Protein AF-A0A8J1VQG4-F1 (afdb_monomer_lite)

Structure (mmCIF, N/CA/C/O backbone):
data_AF-A0A8J1VQG4-F1
#
_entry.id   AF-A0A8J1VQG4-F1
#
loop_
_atom_site.group_PDB
_atom_site.id
_atom_site.type_symbol
_atom_site.label_atom_id
_atom_site.label_alt_id
_atom_site.label_comp_id
_atom_site.label_asym_id
_atom_site.label_entity_id
_atom_site.label_seq_id
_atom_site.pdbx_PDB_ins_code
_atom_site.Cartn_x
_atom_site.Cartn_y
_atom_site.Cartn_z
_atom_site.occupancy
_atom_site.B_iso_or_equiv
_atom_site.auth_seq_id
_atom_site.auth_comp_id
_atom_site.auth_asym_id
_atom_site.auth_atom_id
_atom_site.pdbx_PDB_model_num
ATOM 1 N N . MET A 1 1 ? -5.783 -52.890 11.573 1.00 54.09 1 MET A N 1
ATOM 2 C CA . MET A 1 1 ? -6.269 -51.488 11.473 1.00 54.09 1 MET A CA 1
ATOM 3 C C . MET A 1 1 ? -6.132 -50.932 10.048 1.00 54.09 1 MET A C 1
ATOM 5 O O . MET A 1 1 ? -5.059 -50.448 9.688 1.00 54.09 1 MET A O 1
ATOM 9 N N . PRO A 1 2 ? -7.203 -50.961 9.239 1.00 67.50 2 PRO A N 1
ATOM 10 C CA . PRO A 1 2 ? -7.201 -50.512 7.835 1.00 67.50 2 PRO A CA 1
ATOM 11 C C . PRO A 1 2 ? -6.864 -49.019 7.651 1.00 67.50 2 PRO A C 1
ATOM 13 O O . PRO A 1 2 ? -6.107 -48.639 6.760 1.00 67.50 2 PRO A O 1
ATOM 16 N N . HIS A 1 3 ? -7.320 -48.165 8.569 1.00 59.97 3 HIS A N 1
ATOM 17 C CA . HIS A 1 3 ? -7.187 -46.705 8.464 1.00 59.97 3 HIS A CA 1
ATOM 18 C C . HIS A 1 3 ? -5.746 -46.175 8.596 1.00 59.97 3 HIS A C 1
ATOM 20 O O . HIS A 1 3 ? -5.448 -45.074 8.130 1.00 59.97 3 HIS A O 1
ATOM 26 N N . LYS A 1 4 ? -4.820 -46.940 9.195 1.00 72.00 4 LYS A N 1
ATOM 27 C CA . LYS A 1 4 ? -3.397 -46.549 9.262 1.00 72.00 4 LYS A CA 1
ATOM 28 C C . LYS A 1 4 ? -2.658 -46.810 7.943 1.00 72.00 4 LYS A C 1
ATOM 30 O O . LYS A 1 4 ? -1.718 -46.084 7.626 1.00 72.00 4 LYS A O 1
ATOM 35 N N . ARG A 1 5 ? -3.106 -47.793 7.150 1.00 72.69 5 ARG A N 1
ATOM 36 C CA . ARG A 1 5 ? -2.506 -48.135 5.847 1.00 72.69 5 ARG A CA 1
ATOM 37 C C . ARG A 1 5 ? -2.867 -47.105 4.770 1.00 72.69 5 ARG A C 1
ATOM 39 O O . ARG A 1 5 ? -1.981 -46.687 4.035 1.00 72.69 5 ARG A O 1
ATOM 46 N N . ALA A 1 6 ? -4.104 -46.598 4.775 1.00 70.12 6 ALA A N 1
ATOM 47 C CA . ALA A 1 6 ? -4.561 -45.564 3.837 1.00 70.12 6 ALA A CA 1
ATOM 48 C C . ALA A 1 6 ? -3.772 -44.242 3.945 1.00 70.12 6 ALA A C 1
ATOM 50 O O . ALA A 1 6 ? -3.413 -43.636 2.943 1.00 70.12 6 ALA A O 1
ATOM 51 N N . LYS A 1 7 ? -3.421 -43.799 5.162 1.00 83.81 7 LYS A N 1
ATOM 52 C CA . LYS A 1 7 ? -2.589 -42.591 5.334 1.00 83.81 7 LYS A CA 1
ATOM 53 C C . LYS A 1 7 ? -1.154 -42.796 4.842 1.00 83.81 7 LYS A C 1
ATOM 55 O O . LYS A 1 7 ? -0.524 -41.850 4.379 1.00 83.81 7 LYS A O 1
ATOM 60 N N . ARG A 1 8 ? -0.627 -44.020 4.960 1.00 83.81 8 ARG A N 1
ATOM 61 C CA . ARG A 1 8 ? 0.724 -44.362 4.500 1.00 83.81 8 ARG A CA 1
ATOM 62 C C . ARG A 1 8 ? 0.793 -44.429 2.976 1.00 83.81 8 ARG A C 1
ATOM 64 O O . ARG A 1 8 ? 1.747 -43.896 2.427 1.00 83.81 8 ARG A O 1
ATOM 71 N N . SER A 1 9 ? -0.203 -45.016 2.306 1.00 87.25 9 SER A N 1
ATOM 72 C CA . SER A 1 9 ? -0.236 -45.051 0.837 1.00 87.25 9 SER A CA 1
ATOM 73 C C . SER A 1 9 ? -0.316 -43.646 0.246 1.00 87.25 9 SER A C 1
ATOM 75 O O . SER A 1 9 ? 0.478 -43.329 -0.628 1.00 87.25 9 SER A O 1
ATOM 77 N N . VAL A 1 10 ? -1.164 -42.765 0.791 1.00 87.06 10 VAL A N 1
ATOM 78 C CA . VAL A 1 10 ? -1.244 -41.363 0.343 1.00 87.06 10 VAL A CA 1
ATOM 79 C C . VAL A 1 10 ? 0.105 -40.657 0.495 1.00 87.06 10 VAL A C 1
ATOM 81 O O . VAL A 1 10 ? 0.605 -40.098 -0.476 1.00 87.06 10 VAL A O 1
ATOM 84 N N . ARG A 1 11 ? 0.760 -40.765 1.660 1.00 84.19 11 ARG A N 1
ATOM 85 C CA . ARG A 1 11 ? 2.096 -40.176 1.863 1.00 84.19 11 ARG A CA 1
ATOM 86 C C . ARG A 1 11 ? 3.129 -40.729 0.890 1.00 84.19 11 ARG A C 1
ATOM 88 O O . ARG A 1 11 ? 3.863 -39.947 0.313 1.00 84.19 11 ARG A O 1
ATOM 95 N N . LEU A 1 12 ? 3.162 -42.043 0.670 1.00 85.31 12 LEU A N 1
ATOM 96 C CA . LEU A 1 12 ? 4.094 -42.651 -0.282 1.00 85.31 12 LEU A CA 1
ATOM 97 C C . LEU A 1 12 ? 3.822 -42.188 -1.718 1.00 85.31 12 LEU A C 1
ATOM 99 O O . LEU A 1 12 ? 4.771 -41.894 -2.434 1.00 85.31 12 LEU A O 1
ATOM 103 N N . THR A 1 13 ? 2.555 -42.043 -2.126 1.00 87.88 13 THR A N 1
ATOM 104 C CA . THR A 1 13 ? 2.216 -41.490 -3.448 1.00 87.88 13 THR A CA 1
ATOM 105 C C . THR A 1 13 ? 2.583 -40.014 -3.574 1.00 87.88 13 THR A C 1
ATOM 107 O O . THR A 1 13 ? 3.046 -39.598 -4.628 1.00 87.88 13 THR A O 1
ATOM 110 N N . GLU A 1 14 ? 2.418 -39.213 -2.518 1.00 84.44 14 GLU A N 1
ATOM 111 C CA . GLU A 1 14 ? 2.820 -37.804 -2.510 1.00 84.44 14 GLU A CA 1
ATOM 112 C C . GLU A 1 14 ? 4.343 -37.653 -2.519 1.00 84.44 14 GLU A C 1
ATOM 114 O O . GLU A 1 14 ? 4.855 -36.828 -3.268 1.00 84.44 14 GLU A O 1
ATOM 119 N N . THR A 1 15 ? 5.072 -38.464 -1.748 1.00 85.62 15 THR A N 1
ATOM 120 C CA . THR A 1 15 ? 6.540 -38.498 -1.763 1.00 85.62 15 THR A CA 1
ATOM 121 C C . THR A 1 15 ? 7.065 -38.968 -3.120 1.00 85.62 15 THR A C 1
ATOM 123 O O . THR A 1 15 ? 7.973 -38.347 -3.655 1.00 85.62 15 THR A O 1
ATOM 126 N N . ALA A 1 16 ? 6.457 -39.992 -3.728 1.00 85.38 16 ALA A N 1
ATOM 127 C CA . ALA A 1 16 ? 6.825 -40.452 -5.068 1.00 85.38 16 ALA A CA 1
ATOM 128 C C . ALA A 1 16 ? 6.544 -39.389 -6.146 1.00 85.38 16 ALA A C 1
ATOM 130 O O . ALA A 1 16 ? 7.390 -39.155 -7.002 1.00 85.38 16 ALA A O 1
ATOM 131 N N . LYS A 1 17 ? 5.396 -38.695 -6.076 1.00 83.62 17 LYS A N 1
ATOM 132 C CA . LYS A 1 17 ? 5.052 -37.586 -6.988 1.00 83.62 17 LYS A CA 1
ATOM 133 C C . LYS A 1 17 ? 5.952 -36.364 -6.814 1.00 83.62 17 LYS A C 1
ATOM 135 O O . LYS A 1 17 ? 6.219 -35.674 -7.789 1.00 83.62 17 LYS A O 1
ATOM 140 N N . ARG A 1 18 ? 6.375 -36.062 -5.581 1.00 80.31 18 ARG A N 1
ATOM 141 C CA . ARG A 1 18 ? 7.276 -34.937 -5.278 1.00 80.31 18 ARG A CA 1
ATOM 142 C C . ARG A 1 18 ? 8.735 -35.228 -5.633 1.00 80.31 18 ARG A C 1
ATOM 144 O O . ARG A 1 18 ? 9.509 -34.282 -5.721 1.00 80.31 18 ARG A O 1
ATOM 151 N N . GLY A 1 19 ? 9.090 -36.489 -5.877 1.00 79.50 19 GLY A N 1
ATOM 152 C CA . GLY A 1 19 ? 10.465 -36.889 -6.152 1.00 79.50 19 GLY A CA 1
ATOM 153 C C . GLY A 1 19 ? 11.328 -36.921 -4.889 1.00 79.50 19 GLY A C 1
ATOM 154 O O . GLY A 1 19 ? 10.873 -36.624 -3.783 1.00 79.50 19 GLY A O 1
ATOM 155 N N . SER A 1 20 ? 12.577 -37.358 -5.058 1.00 72.56 20 SER A N 1
ATOM 156 C CA . SER A 1 20 ? 13.548 -37.554 -3.980 1.00 72.56 20 SER A CA 1
ATOM 157 C C . SER A 1 20 ? 13.626 -36.343 -3.054 1.00 72.56 20 SER A C 1
ATOM 159 O O . SER A 1 20 ? 13.737 -35.210 -3.517 1.00 72.56 20 SER A O 1
ATOM 161 N N . ASN A 1 21 ? 13.638 -36.617 -1.749 1.00 68.88 21 ASN A N 1
ATOM 162 C CA . ASN A 1 21 ? 13.796 -35.673 -0.642 1.00 68.88 21 ASN A CA 1
ATOM 163 C C . ASN A 1 21 ? 15.237 -35.113 -0.597 1.00 68.88 21 ASN A C 1
ATOM 165 O O . ASN A 1 21 ? 15.907 -35.157 0.433 1.00 68.88 21 ASN A O 1
ATOM 169 N N . LEU A 1 22 ? 15.750 -34.680 -1.750 1.00 68.25 22 LEU A N 1
ATOM 170 C CA . LEU A 1 22 ? 17.016 -33.980 -1.851 1.00 68.25 22 LEU A CA 1
ATOM 171 C C . LEU A 1 22 ? 16.859 -32.656 -1.098 1.00 68.25 22 LEU A C 1
ATOM 173 O O . LEU A 1 22 ? 15.792 -32.032 -1.177 1.00 68.25 22 LEU A O 1
ATOM 177 N N . PRO A 1 23 ? 17.888 -32.218 -0.356 1.00 74.00 23 PRO A N 1
ATOM 178 C CA . PRO A 1 23 ? 17.894 -30.861 0.166 1.00 74.00 23 PRO A CA 1
ATOM 179 C C . PRO A 1 23 ? 17.637 -29.891 -0.999 1.00 74.00 23 PRO A C 1
ATOM 181 O O . PRO A 1 23 ? 18.047 -30.187 -2.127 1.00 74.00 23 PRO A O 1
ATOM 184 N N . PRO A 1 24 ? 16.931 -28.769 -0.768 1.00 71.44 24 PRO A N 1
ATOM 185 C CA . PRO A 1 24 ? 16.663 -27.797 -1.822 1.00 71.44 24 PRO A CA 1
ATOM 186 C C . PRO A 1 24 ? 17.979 -27.454 -2.521 1.00 71.44 24 PRO A C 1
ATOM 188 O O . PRO A 1 24 ? 18.909 -26.971 -1.875 1.00 71.44 24 PRO A O 1
ATOM 191 N N . SER A 1 25 ? 18.076 -27.776 -3.815 1.00 67.44 25 SER A N 1
ATOM 192 C CA . SER A 1 25 ? 19.322 -27.605 -4.554 1.00 67.44 25 SER A CA 1
ATOM 193 C C . SER A 1 25 ? 19.668 -26.123 -4.614 1.00 67.44 25 SER A C 1
ATOM 195 O O . SER A 1 25 ? 18.989 -25.337 -5.283 1.00 67.44 25 SER A O 1
ATOM 197 N N . THR A 1 26 ? 20.735 -25.738 -3.918 1.00 65.38 26 THR A N 1
ATOM 198 C CA . THR A 1 26 ? 21.281 -24.375 -3.921 1.00 65.38 26 THR A CA 1
ATOM 199 C C . THR A 1 26 ? 21.822 -23.971 -5.295 1.00 65.38 26 THR A C 1
ATOM 201 O O . THR A 1 26 ? 22.032 -22.788 -5.537 1.00 65.38 26 THR A O 1
ATOM 204 N N . SER A 1 27 ? 21.977 -24.925 -6.223 1.00 59.81 27 SER A N 1
ATOM 205 C CA . SER A 1 27 ? 22.452 -24.704 -7.595 1.00 59.81 27 SER A CA 1
ATOM 206 C C . SER A 1 27 ? 21.384 -24.169 -8.558 1.00 59.81 27 SER A C 1
ATOM 208 O O . SER A 1 27 ? 21.636 -24.079 -9.754 1.00 59.81 27 SER A O 1
ATOM 210 N N . SER A 1 28 ? 20.182 -23.864 -8.064 1.00 61.62 28 SER A N 1
ATOM 211 C CA . SER A 1 28 ? 19.066 -23.343 -8.874 1.00 61.62 28 SER A CA 1
ATOM 212 C C . SER A 1 28 ? 18.913 -21.825 -8.748 1.00 61.62 28 SER A C 1
ATOM 214 O O . SER A 1 28 ? 17.868 -21.279 -9.106 1.00 61.62 28 SER A O 1
ATOM 216 N N . HIS A 1 29 ? 19.907 -21.133 -8.183 1.00 65.12 29 HIS A N 1
ATOM 217 C CA . HIS A 1 29 ? 20.016 -19.695 -8.374 1.00 65.12 29 HIS A CA 1
ATOM 218 C C . HIS A 1 29 ? 20.474 -19.462 -9.804 1.00 65.12 29 HIS A C 1
ATOM 220 O O . HIS A 1 29 ? 21.656 -19.394 -10.106 1.00 65.12 29 HIS A O 1
ATOM 226 N N . ASP A 1 30 ? 19.481 -19.419 -10.682 1.00 72.25 30 ASP A N 1
ATOM 227 C CA . ASP A 1 30 ? 19.609 -18.811 -11.986 1.00 72.25 30 ASP A CA 1
ATOM 228 C C . ASP A 1 30 ? 20.195 -17.407 -11.759 1.00 72.25 30 ASP A C 1
ATOM 230 O O . ASP A 1 30 ? 19.587 -16.592 -11.060 1.00 72.25 30 ASP A O 1
ATOM 234 N N . ASP A 1 31 ? 21.398 -17.151 -12.284 1.00 83.75 31 ASP A N 1
ATOM 235 C CA . ASP A 1 31 ? 22.120 -15.870 -12.160 1.00 83.75 31 ASP A CA 1
ATOM 236 C C . ASP A 1 31 ? 21.361 -14.711 -12.832 1.00 83.75 31 ASP A C 1
ATOM 238 O O . ASP A 1 31 ? 21.799 -13.556 -12.844 1.00 83.75 31 ASP A O 1
ATOM 242 N N . THR A 1 32 ? 20.183 -14.995 -13.390 1.00 84.62 32 THR A N 1
ATOM 243 C CA . THR A 1 32 ? 19.267 -13.980 -13.863 1.00 84.62 32 THR A CA 1
ATOM 244 C C . THR A 1 32 ? 18.873 -13.052 -12.708 1.00 84.62 32 THR A C 1
ATOM 246 O O . THR A 1 32 ? 18.358 -13.482 -11.667 1.00 84.62 32 THR A O 1
ATOM 249 N N . PRO A 1 33 ? 19.070 -11.729 -12.864 1.00 88.31 33 PRO A N 1
ATOM 250 C CA . PRO A 1 33 ? 18.654 -10.788 -11.843 1.00 88.31 33 PRO A CA 1
ATOM 251 C C . PRO A 1 33 ? 17.151 -10.943 -11.609 1.00 88.31 33 PRO A C 1
ATOM 253 O O . PRO A 1 33 ? 16.372 -11.189 -12.531 1.00 88.31 33 PRO A O 1
ATOM 256 N N . ARG A 1 34 ? 16.720 -10.761 -10.359 1.00 83.12 34 ARG A N 1
ATOM 257 C CA . ARG A 1 34 ? 15.323 -10.965 -9.936 1.00 83.12 34 ARG A CA 1
ATOM 258 C C . ARG A 1 34 ? 14.299 -10.209 -10.794 1.00 83.12 34 ARG A C 1
ATOM 260 O O . ARG A 1 34 ? 13.147 -10.625 -10.887 1.00 83.12 34 ARG A O 1
ATOM 267 N N . SER A 1 35 ? 14.695 -9.082 -11.387 1.00 84.62 35 SER A N 1
ATOM 268 C CA . SER A 1 35 ? 13.884 -8.345 -12.359 1.00 84.62 35 SER A CA 1
ATOM 269 C C . SER A 1 35 ? 13.688 -9.134 -13.656 1.00 84.62 35 SER A C 1
ATOM 271 O O . SER A 1 35 ? 12.548 -9.316 -14.077 1.00 84.62 35 SER A O 1
ATOM 273 N N . ALA A 1 36 ? 14.766 -9.652 -14.247 1.00 88.38 36 ALA A N 1
ATOM 274 C CA . ALA A 1 36 ? 14.734 -10.447 -15.471 1.00 88.38 36 ALA A CA 1
ATOM 275 C C . ALA A 1 36 ? 13.981 -11.766 -15.275 1.00 88.38 36 ALA A C 1
ATOM 277 O O . ALA A 1 36 ? 13.122 -12.092 -16.089 1.00 88.38 36 ALA A O 1
ATOM 278 N N . SER A 1 37 ? 14.190 -12.472 -14.159 1.00 87.44 37 SER A N 1
ATOM 279 C CA . SER A 1 37 ? 13.452 -13.714 -13.885 1.00 87.44 37 SER A CA 1
ATOM 280 C C . SER A 1 37 ? 11.944 -13.482 -13.750 1.00 87.44 37 SER A C 1
ATOM 282 O O . SER A 1 37 ? 11.142 -14.336 -14.129 1.00 87.44 37 SER A O 1
ATOM 284 N N . ARG A 1 38 ? 11.521 -12.301 -13.280 1.00 87.81 38 ARG A N 1
ATOM 285 C CA . ARG A 1 38 ? 10.106 -11.901 -13.252 1.00 87.81 38 ARG A CA 1
ATOM 286 C C . ARG A 1 38 ? 9.530 -11.704 -14.651 1.00 87.81 38 ARG A C 1
ATOM 288 O O . ARG A 1 38 ? 8.383 -12.075 -14.881 1.00 87.81 38 ARG A O 1
ATOM 295 N N . VAL A 1 39 ? 10.313 -11.116 -15.555 1.00 90.75 39 VAL A N 1
ATOM 296 C CA . VAL A 1 39 ? 9.913 -10.870 -16.946 1.00 90.75 39 VAL A CA 1
ATOM 297 C C . VAL A 1 39 ? 9.864 -12.184 -17.720 1.00 90.75 39 VAL A C 1
ATOM 299 O O . VAL A 1 39 ? 8.838 -12.484 -18.323 1.00 90.75 39 VAL A O 1
ATOM 302 N N . LEU A 1 40 ? 10.902 -13.015 -17.621 1.00 90.12 40 LEU A N 1
ATOM 303 C CA . LEU A 1 40 ? 10.973 -14.313 -18.298 1.00 90.12 40 LEU A CA 1
ATOM 304 C C . LEU A 1 40 ? 9.850 -15.259 -17.845 1.00 90.12 40 LEU A C 1
ATOM 306 O O . LEU A 1 40 ? 9.185 -15.879 -18.670 1.00 90.12 40 LEU A O 1
ATOM 310 N N . ASN A 1 41 ? 9.549 -15.300 -16.543 1.00 90.62 41 ASN A N 1
ATOM 311 C CA . ASN A 1 41 ? 8.468 -16.140 -16.021 1.00 90.62 41 ASN A CA 1
ATOM 312 C C . ASN A 1 41 ? 7.062 -15.553 -16.228 1.00 90.62 41 ASN A C 1
ATOM 314 O O . ASN A 1 41 ? 6.076 -16.261 -16.000 1.00 90.62 41 ASN A O 1
ATOM 318 N N . SER A 1 42 ? 6.933 -14.289 -16.650 1.00 91.38 42 SER A N 1
ATOM 319 C CA . SER A 1 42 ? 5.638 -13.601 -16.741 1.00 91.38 42 SER A CA 1
ATOM 320 C C . SER A 1 42 ? 4.666 -14.290 -17.701 1.00 91.38 42 SER A C 1
ATOM 322 O O . SER A 1 42 ? 3.484 -14.402 -17.377 1.00 91.38 42 SER A O 1
ATOM 324 N N . HIS A 1 43 ? 5.163 -14.829 -18.819 1.00 89.50 43 HIS A N 1
ATOM 325 C CA . HIS A 1 43 ? 4.350 -15.551 -19.796 1.00 89.50 43 HIS A CA 1
ATOM 326 C C . HIS A 1 43 ? 3.701 -16.789 -19.172 1.00 89.50 43 HIS A C 1
ATOM 328 O O . HIS A 1 43 ? 2.483 -16.926 -19.193 1.00 89.50 43 HIS A O 1
ATOM 334 N N . SER A 1 44 ? 4.494 -17.620 -18.489 1.00 91.19 44 SER A N 1
ATOM 335 C CA . SER A 1 44 ? 3.989 -18.822 -17.813 1.00 91.19 44 SER A CA 1
ATOM 336 C C . SER A 1 44 ? 2.960 -18.503 -16.718 1.00 91.19 44 SER A C 1
ATOM 338 O O . SER A 1 44 ? 2.017 -19.262 -16.489 1.00 91.19 44 SER A O 1
ATOM 340 N N . VAL A 1 45 ? 3.116 -17.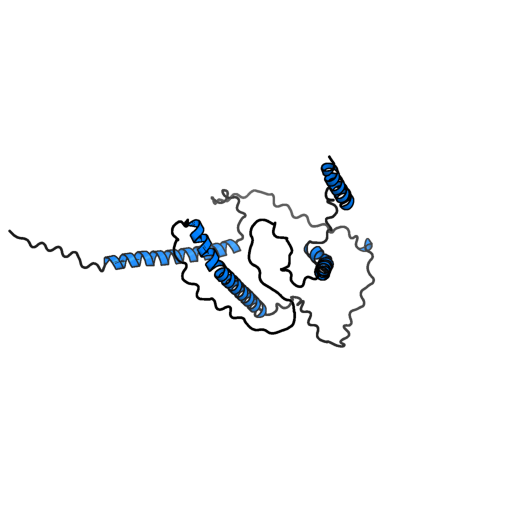364 -16.031 1.00 88.44 45 VAL A N 1
ATOM 341 C CA . VAL A 1 45 ? 2.167 -16.892 -15.015 1.00 88.44 45 VAL A CA 1
ATOM 342 C C . VAL A 1 45 ? 0.864 -16.436 -15.674 1.00 88.44 45 VAL A C 1
ATOM 344 O O . VAL A 1 45 ? -0.211 -16.777 -15.182 1.00 88.44 45 VAL A O 1
ATOM 347 N N . GLN A 1 46 ? 0.941 -15.717 -16.797 1.00 87.06 46 GLN A N 1
ATOM 348 C CA . GLN A 1 46 ? -0.231 -15.288 -17.562 1.00 87.06 46 GLN A CA 1
ATOM 349 C C . GLN A 1 46 ? -0.968 -16.469 -18.202 1.00 87.06 46 GLN A C 1
ATOM 351 O O . GLN A 1 46 ? -2.194 -16.507 -18.147 1.00 87.06 46 GLN A O 1
ATOM 356 N N . GLU A 1 47 ? -0.257 -17.454 -18.751 1.00 90.31 47 GLU A N 1
ATOM 357 C CA . GLU A 1 47 ? -0.847 -18.685 -19.288 1.00 90.31 47 GLU A CA 1
ATOM 358 C C . GLU A 1 47 ? -1.590 -19.461 -18.207 1.00 90.31 47 GLU A C 1
ATOM 360 O O . GLU A 1 47 ? -2.751 -19.807 -18.395 1.00 90.31 47 GLU A O 1
ATOM 365 N N . LYS A 1 48 ? -0.973 -19.666 -17.035 1.00 88.75 48 LYS A N 1
ATOM 366 C CA . LYS A 1 48 ? -1.640 -20.303 -15.888 1.00 88.75 48 LYS A CA 1
ATOM 367 C C . LYS A 1 48 ? -2.866 -19.515 -15.433 1.00 88.75 48 LYS A C 1
ATOM 369 O O . LYS A 1 48 ? -3.877 -20.113 -15.074 1.00 88.75 48 LYS A O 1
ATOM 374 N N . PHE A 1 49 ? -2.793 -18.184 -15.455 1.00 85.56 49 PHE A N 1
ATOM 375 C CA . PHE A 1 49 ? -3.919 -17.323 -15.106 1.00 85.56 49 PHE A CA 1
ATOM 376 C C . PHE A 1 49 ? -5.070 -17.458 -16.117 1.00 85.56 49 PHE A C 1
ATOM 378 O O . PHE A 1 49 ? -6.205 -17.711 -15.712 1.00 85.56 49 PHE A O 1
ATOM 385 N N . ARG A 1 50 ? -4.780 -17.405 -17.423 1.00 86.75 50 ARG A N 1
ATOM 386 C CA . ARG A 1 50 ? -5.765 -17.611 -18.499 1.00 86.75 50 ARG A CA 1
ATOM 387 C C . ARG A 1 50 ? -6.356 -19.021 -18.470 1.00 86.75 50 ARG A C 1
ATOM 389 O O . ARG A 1 50 ? -7.571 -19.168 -18.526 1.00 86.75 50 ARG A O 1
ATOM 396 N N . ALA A 1 51 ? -5.519 -20.042 -18.291 1.00 87.12 51 ALA A N 1
ATOM 397 C CA . ALA A 1 51 ? -5.939 -21.437 -18.164 1.00 87.12 51 ALA A CA 1
ATOM 398 C C . ALA A 1 51 ? -6.812 -21.676 -16.922 1.00 87.12 51 ALA A C 1
ATOM 400 O O . ALA A 1 51 ? -7.681 -22.541 -16.937 1.00 87.12 51 ALA A O 1
ATOM 401 N N . SER A 1 52 ? -6.628 -20.888 -15.856 1.00 84.25 52 SER A N 1
ATOM 402 C CA . SER A 1 52 ? -7.501 -20.937 -14.678 1.00 84.25 52 SER A CA 1
ATOM 403 C C . SER A 1 52 ? -8.883 -20.306 -14.897 1.00 84.25 52 SER A C 1
ATOM 405 O O . SER A 1 52 ? -9.713 -20.366 -13.993 1.00 84.25 52 SER A O 1
ATOM 407 N N . GLY A 1 53 ? -9.144 -19.710 -16.070 1.00 81.12 53 GLY A N 1
ATOM 408 C CA . GLY A 1 53 ? -10.425 -19.080 -16.408 1.00 81.12 53 GLY A CA 1
ATOM 409 C C . GLY A 1 53 ? -10.719 -17.805 -15.611 1.00 81.12 53 GLY A C 1
ATOM 410 O O . GLY A 1 53 ? -11.864 -17.361 -15.559 1.00 81.12 53 GLY A O 1
ATOM 411 N N . ARG A 1 54 ? -9.702 -17.225 -14.963 1.00 77.75 54 ARG A N 1
ATOM 412 C CA . ARG A 1 54 ? -9.840 -16.051 -14.098 1.00 77.75 54 ARG A CA 1
ATOM 413 C C . ARG A 1 54 ? -9.750 -14.769 -14.911 1.00 77.75 54 ARG A C 1
ATOM 415 O O . ARG A 1 54 ? -8.903 -14.637 -15.790 1.00 77.75 54 ARG A O 1
ATOM 422 N N . THR A 1 55 ? -10.600 -13.805 -14.581 1.00 70.94 55 THR A N 1
ATOM 423 C CA . THR A 1 55 ? -10.651 -12.496 -15.250 1.00 70.94 55 THR A CA 1
ATOM 424 C C . THR A 1 55 ? -10.112 -11.362 -14.377 1.00 70.94 55 THR A C 1
ATOM 426 O O . THR A 1 55 ? -9.765 -10.308 -14.903 1.00 70.94 55 THR A O 1
ATOM 429 N N . THR A 1 56 ? -9.969 -11.567 -13.060 1.00 67.00 56 THR A N 1
ATOM 430 C CA . THR A 1 56 ? -9.462 -10.553 -12.122 1.00 67.00 56 THR A CA 1
ATOM 431 C C . THR A 1 56 ? -8.436 -11.135 -11.145 1.00 67.00 56 THR A C 1
ATOM 433 O O . THR A 1 56 ? -8.538 -12.275 -10.695 1.00 67.00 56 THR A O 1
ATOM 436 N N . SER A 1 57 ? -7.419 -10.340 -10.800 1.00 60.91 57 SER A N 1
ATOM 437 C CA . SER A 1 57 ? -6.377 -10.712 -9.829 1.00 60.91 57 SER A CA 1
ATOM 438 C C . SER A 1 57 ? -6.881 -10.776 -8.380 1.00 60.91 57 SER A C 1
ATOM 440 O O . SER A 1 57 ? -6.145 -11.206 -7.497 1.00 60.91 57 SER A O 1
ATOM 442 N N . GLU A 1 58 ? -8.117 -10.340 -8.119 1.00 59.44 58 GLU A N 1
ATOM 443 C CA . GLU A 1 58 ? -8.755 -10.419 -6.798 1.00 59.44 58 GLU A CA 1
ATOM 444 C C . GLU A 1 58 ? -9.335 -11.811 -6.500 1.00 59.44 58 GLU A C 1
ATOM 446 O O . GLU A 1 58 ? -9.554 -12.139 -5.338 1.00 59.44 58 GLU A O 1
ATOM 451 N N . ASP A 1 59 ? -9.468 -12.683 -7.507 1.00 50.62 59 ASP A N 1
ATOM 452 C CA . ASP A 1 59 ? -9.799 -14.105 -7.334 1.00 50.62 59 ASP A CA 1
ATOM 453 C C . ASP A 1 59 ? -8.545 -14.930 -6.974 1.00 50.62 59 ASP A C 1
ATOM 455 O O . ASP A 1 59 ? -8.208 -15.964 -7.562 1.00 50.62 59 ASP A O 1
ATOM 459 N N . THR A 1 60 ? -7.778 -14.426 -6.003 1.00 53.06 60 THR A N 1
ATOM 460 C CA . THR A 1 60 ? -6.701 -15.193 -5.382 1.00 53.06 60 THR A CA 1
ATOM 461 C C . THR A 1 60 ? -7.372 -16.162 -4.422 1.00 53.06 60 THR A C 1
ATOM 463 O O . THR A 1 60 ? -7.586 -15.847 -3.257 1.00 53.06 60 THR A O 1
ATOM 466 N N . GLY A 1 61 ? -7.768 -17.326 -4.938 1.00 47.16 61 GLY A N 1
ATOM 467 C CA . GLY A 1 61 ? -8.398 -18.422 -4.201 1.00 47.16 61 GLY A CA 1
ATOM 468 C C . GLY A 1 61 ? -7.526 -19.050 -3.105 1.00 47.16 61 GLY A C 1
ATOM 469 O O . GLY A 1 61 ? -7.430 -20.276 -3.019 1.00 47.16 61 GLY A O 1
ATOM 470 N N . GLU A 1 62 ? -6.934 -18.248 -2.220 1.00 44.69 62 GLU A N 1
ATOM 471 C CA . GLU A 1 62 ? -6.722 -18.680 -0.851 1.00 44.69 62 GLU A CA 1
ATOM 472 C C . GLU A 1 62 ? -8.101 -18.917 -0.246 1.00 44.69 62 GLU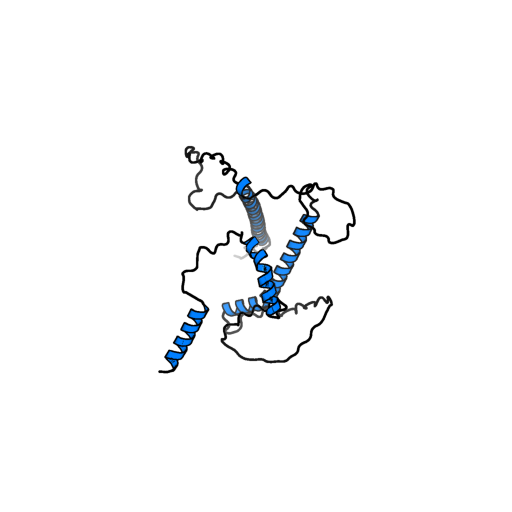 A C 1
ATOM 474 O O . GLU A 1 62 ? -8.807 -18.017 0.204 1.00 44.69 62 GLU A O 1
ATOM 479 N N . ARG A 1 63 ? -8.503 -20.188 -0.286 1.00 40.16 63 ARG A N 1
ATOM 480 C CA . ARG A 1 63 ? -9.577 -20.719 0.536 1.00 40.16 63 ARG A CA 1
ATOM 481 C C . ARG A 1 63 ? -9.384 -20.186 1.951 1.00 40.16 63 ARG A C 1
ATOM 483 O O . ARG A 1 63 ? -8.486 -20.636 2.664 1.00 40.16 63 ARG A O 1
ATOM 490 N N . LEU A 1 64 ? -10.272 -19.272 2.340 1.00 39.34 64 LEU A N 1
ATOM 491 C CA . LEU A 1 64 ? -10.627 -18.988 3.721 1.00 39.34 64 LEU A CA 1
ATOM 492 C C . LEU A 1 64 ? -10.541 -20.301 4.498 1.00 39.34 64 LEU A C 1
ATOM 494 O O . LEU A 1 64 ? -11.267 -21.260 4.208 1.00 39.34 64 LEU A O 1
ATOM 498 N N . ARG A 1 65 ? -9.603 -20.372 5.447 1.00 41.03 65 ARG A N 1
ATOM 499 C CA . ARG A 1 65 ? -9.550 -21.475 6.401 1.00 41.03 65 ARG A CA 1
ATOM 500 C C . ARG A 1 65 ? -10.929 -21.570 7.048 1.00 41.03 65 ARG A C 1
ATOM 502 O O . ARG A 1 65 ? -11.379 -20.675 7.753 1.00 41.03 65 ARG A O 1
ATOM 509 N N . LYS A 1 66 ? -11.606 -22.664 6.720 1.00 43.50 66 LYS A N 1
ATOM 510 C CA . LYS A 1 66 ? -12.943 -23.055 7.148 1.00 43.50 66 LYS A CA 1
ATOM 511 C C . LYS A 1 66 ? -13.022 -23.023 8.680 1.00 43.50 66 LYS A C 1
ATOM 513 O O . LYS A 1 66 ? -12.424 -23.868 9.338 1.00 43.50 66 LYS A O 1
ATOM 518 N N . GLY A 1 67 ? -13.780 -22.079 9.236 1.00 44.62 67 GLY A N 1
ATOM 519 C CA . GLY A 1 67 ? -14.102 -22.056 10.661 1.00 44.62 67 GLY A CA 1
ATOM 520 C C . GLY A 1 67 ? -15.064 -20.936 11.057 1.00 44.62 67 GLY A C 1
ATOM 521 O O . GLY A 1 67 ? -14.596 -19.852 11.368 1.00 44.62 67 GLY A O 1
ATOM 522 N N . LYS A 1 68 ? -16.373 -21.267 11.148 1.00 42.91 68 LYS A N 1
ATOM 523 C CA . LYS A 1 68 ? -17.473 -20.519 11.824 1.00 42.91 68 LYS A CA 1
ATOM 524 C C . LYS A 1 68 ? -17.816 -19.142 11.204 1.00 42.91 68 LYS A C 1
ATOM 526 O O . LYS A 1 68 ? -16.963 -18.281 11.154 1.00 42.91 68 LYS A O 1
ATOM 531 N N . ARG A 1 69 ? -19.031 -18.772 10.780 1.00 44.28 69 ARG A N 1
ATOM 532 C CA . ARG A 1 69 ? -20.446 -19.204 10.895 1.00 44.28 69 ARG A CA 1
ATOM 533 C C . ARG A 1 69 ? -21.152 -18.605 9.649 1.00 44.28 69 ARG A C 1
ATOM 535 O O . ARG A 1 69 ? -20.752 -17.536 9.216 1.00 44.28 69 ARG A O 1
ATOM 542 N N . LYS A 1 70 ? -21.953 -19.354 8.886 1.00 42.62 70 LYS A N 1
ATOM 543 C CA . LYS A 1 70 ? -23.418 -19.557 8.992 1.00 42.62 70 LYS A CA 1
ATOM 544 C C . LYS A 1 70 ? -24.250 -18.278 8.734 1.00 42.62 70 LYS A C 1
ATOM 546 O O . LYS A 1 70 ? -24.224 -17.392 9.576 1.00 42.62 70 LYS A O 1
ATOM 551 N N . ALA A 1 71 ? -25.037 -18.343 7.646 1.00 40.66 71 ALA A N 1
ATOM 552 C CA . ALA A 1 71 ? -26.157 -17.484 7.214 1.00 40.66 71 ALA A CA 1
ATOM 553 C C . ALA A 1 71 ? -25.768 -16.066 6.731 1.00 40.66 71 ALA A C 1
ATOM 555 O O . ALA A 1 71 ? -24.967 -15.409 7.373 1.00 40.66 71 ALA A O 1
ATOM 556 N N . GLU A 1 72 ? -26.223 -15.542 5.592 1.00 37.47 72 GLU A N 1
ATOM 557 C CA . GLU A 1 72 ? -27.430 -15.820 4.807 1.00 37.47 72 GLU A CA 1
ATOM 558 C C . GLU A 1 72 ? -27.156 -15.903 3.300 1.00 37.47 72 GLU A C 1
ATOM 560 O O . GLU A 1 72 ? -26.212 -15.326 2.761 1.00 37.47 72 GLU A O 1
ATOM 565 N N . ALA A 1 73 ? -28.022 -16.666 2.644 1.00 38.84 73 ALA A N 1
ATOM 566 C CA . ALA A 1 73 ? -28.193 -16.723 1.208 1.00 38.84 73 ALA A CA 1
ATOM 567 C C . ALA A 1 73 ? -28.757 -15.401 0.663 1.00 38.84 73 ALA A C 1
ATOM 569 O O . ALA A 1 73 ? -29.528 -14.748 1.357 1.00 38.84 73 ALA A O 1
ATOM 570 N N . LEU A 1 74 ? -28.466 -15.086 -0.602 1.00 37.50 74 LEU A N 1
ATOM 571 C CA . LEU A 1 74 ? -29.494 -15.020 -1.652 1.00 37.50 74 LEU A CA 1
ATOM 572 C C . LEU A 1 74 ? -28.867 -14.728 -3.030 1.00 37.50 74 LEU A C 1
ATOM 574 O O . LEU A 1 74 ? -28.151 -13.747 -3.192 1.00 37.50 74 LEU A O 1
ATOM 578 N N . SER A 1 75 ? -29.158 -15.652 -3.962 1.00 36.28 75 SER A N 1
ATOM 579 C CA . SER A 1 75 ? -29.362 -15.513 -5.425 1.00 36.28 75 SER A CA 1
ATOM 580 C C . SER A 1 75 ? -28.394 -14.626 -6.223 1.00 36.28 75 SER A C 1
ATOM 582 O O . SER A 1 75 ? -28.327 -13.428 -5.987 1.00 36.28 75 SER A O 1
ATOM 584 N N . GLY A 1 76 ? -27.613 -15.166 -7.171 1.00 34.12 76 GLY A N 1
ATOM 585 C CA . GLY A 1 76 ? -28.047 -15.412 -8.569 1.00 34.12 76 GLY A CA 1
ATOM 586 C C . GLY A 1 76 ? -27.810 -14.128 -9.391 1.00 34.12 76 GLY A C 1
ATOM 587 O O . GLY A 1 76 ? -28.030 -13.046 -8.880 1.00 34.12 76 GLY A O 1
ATOM 588 N N . GLU A 1 77 ? -27.306 -14.056 -10.615 1.00 35.56 77 GLU A N 1
ATOM 589 C CA . GLU A 1 77 ? -27.038 -14.971 -11.715 1.00 35.56 77 GLU A CA 1
ATOM 590 C C . GLU A 1 77 ? -26.039 -14.250 -12.662 1.00 35.56 77 GLU A C 1
ATOM 592 O O . GLU A 1 77 ? -25.706 -13.081 -12.462 1.00 35.56 77 GLU A O 1
ATOM 597 N N . LYS A 1 78 ? -25.506 -14.962 -13.657 1.00 38.47 78 LYS A N 1
ATOM 598 C CA . LYS A 1 78 ? -24.424 -14.547 -14.571 1.00 38.47 78 LYS A CA 1
ATOM 599 C C . LYS A 1 78 ? -24.853 -13.561 -15.682 1.00 38.47 78 LYS A C 1
ATOM 601 O O . LYS A 1 78 ? -25.992 -13.605 -16.123 1.00 38.47 78 LYS A O 1
ATOM 606 N N . GLY A 1 79 ? -23.865 -12.829 -16.227 1.00 34.94 79 GLY A N 1
ATOM 607 C CA . GLY A 1 79 ? -23.852 -12.207 -17.577 1.00 34.94 79 GLY A CA 1
ATOM 608 C C . GLY A 1 79 ? -23.320 -10.760 -17.583 1.00 34.94 79 GLY A C 1
ATOM 609 O O . GLY A 1 79 ? -24.043 -9.853 -17.196 1.00 34.94 79 GLY A O 1
ATOM 610 N N . SER A 1 80 ? -22.010 -10.496 -17.734 1.00 36.03 80 SER A N 1
ATOM 611 C CA . SER A 1 80 ? -21.331 -10.004 -18.971 1.00 36.03 80 SER A CA 1
ATOM 612 C C . SER A 1 80 ? -22.250 -9.193 -19.908 1.00 36.03 80 SER A C 1
ATOM 614 O O . SER A 1 80 ? -23.208 -9.751 -20.417 1.00 36.03 80 SER A O 1
ATOM 616 N N . GLU A 1 81 ? -22.067 -7.889 -20.143 1.00 34.62 81 GLU A N 1
ATOM 617 C CA . GLU A 1 81 ? -21.044 -7.296 -21.021 1.00 34.62 81 GLU A CA 1
ATOM 618 C C . GLU A 1 81 ? -21.036 -5.746 -20.949 1.00 34.62 81 GLU A C 1
ATOM 620 O O . GLU A 1 81 ? -22.041 -5.110 -20.650 1.00 34.62 81 GLU A O 1
ATOM 625 N N . SER A 1 82 ? -19.862 -5.182 -21.263 1.00 33.72 82 SER A N 1
ATOM 626 C CA . SER A 1 82 ? -19.559 -3.854 -21.835 1.00 33.72 82 SER A CA 1
ATOM 627 C C . SER A 1 82 ? -20.123 -2.542 -21.247 1.00 33.72 82 SER A C 1
ATOM 629 O O . SER A 1 82 ? -21.307 -2.235 -21.285 1.00 33.72 82 SER A O 1
ATOM 631 N N . SER A 1 83 ? -19.159 -1.674 -20.911 1.00 35.47 83 SER A N 1
ATOM 632 C CA . SER A 1 83 ? -19.136 -0.232 -21.204 1.00 35.47 83 SER A CA 1
ATOM 633 C C . SER A 1 83 ? -20.287 0.646 -20.700 1.00 35.47 83 SER A C 1
ATOM 635 O O . SER A 1 83 ? -21.287 0.862 -21.371 1.00 35.47 83 SER A O 1
ATOM 637 N N . SER A 1 84 ? -20.042 1.359 -19.607 1.00 32.25 84 SER A N 1
ATOM 638 C CA . SER A 1 84 ? -19.879 2.815 -19.691 1.00 32.25 84 SER A CA 1
ATOM 639 C C . SER A 1 84 ? -19.591 3.389 -18.311 1.00 32.25 84 SER A C 1
ATOM 641 O O . SER A 1 84 ? -20.136 2.999 -17.277 1.00 32.25 84 SER A O 1
ATOM 643 N N . SER A 1 85 ? -18.664 4.330 -18.324 1.00 37.72 85 SER A N 1
ATOM 644 C CA . SER A 1 85 ? -18.359 5.283 -17.276 1.00 37.72 85 SER A CA 1
ATOM 645 C C . SER A 1 85 ? -19.624 5.916 -16.696 1.00 37.72 85 SER A C 1
ATOM 647 O O . SER A 1 85 ? -20.087 6.947 -17.171 1.00 37.72 85 SER A O 1
ATOM 649 N N . THR A 1 86 ? -20.143 5.350 -15.613 1.00 32.00 86 THR A N 1
ATOM 650 C CA . THR A 1 86 ? -21.028 6.091 -14.720 1.00 32.00 86 THR A CA 1
ATOM 651 C C . THR A 1 86 ? -20.393 6.089 -13.349 1.00 32.00 86 THR A C 1
ATOM 653 O O . THR A 1 86 ? -20.342 5.077 -12.649 1.00 32.00 86 THR A O 1
ATOM 656 N N . VAL A 1 87 ? -19.854 7.253 -12.997 1.00 42.81 87 VAL A N 1
ATOM 657 C CA . VAL A 1 87 ? -19.422 7.627 -11.657 1.00 42.81 87 VAL A CA 1
ATOM 658 C C . VAL A 1 87 ? -20.593 7.357 -10.713 1.00 42.81 87 VAL A C 1
ATOM 660 O O . VAL A 1 87 ? -21.454 8.209 -10.507 1.00 42.81 87 VAL A O 1
ATOM 663 N N . LYS A 1 88 ? -20.647 6.155 -10.127 1.00 42.62 88 LYS A N 1
ATOM 664 C CA . LYS A 1 88 ? -21.494 5.898 -8.967 1.00 42.62 88 LYS A CA 1
ATOM 665 C C . LYS A 1 88 ? -20.909 6.746 -7.847 1.00 42.62 88 LYS A C 1
ATOM 667 O O . LYS A 1 88 ? -19.964 6.353 -7.158 1.00 42.62 88 LYS A O 1
ATOM 672 N N . LYS A 1 89 ? -21.446 7.963 -7.705 1.00 44.31 89 LYS A N 1
ATOM 673 C CA . LYS A 1 89 ? -21.428 8.730 -6.462 1.00 44.31 89 LYS A CA 1
ATOM 674 C C . LYS A 1 89 ? -22.001 7.792 -5.405 1.00 44.31 89 LYS A C 1
ATOM 676 O O . LYS A 1 89 ? -23.203 7.757 -5.174 1.00 44.31 89 LYS A O 1
ATOM 681 N N . ASN A 1 90 ? -21.128 7.007 -4.776 1.00 51.72 90 ASN A N 1
ATOM 682 C CA . ASN A 1 90 ? -21.409 6.403 -3.489 1.00 51.72 90 ASN A CA 1
ATOM 683 C C . ASN A 1 90 ? -21.575 7.588 -2.552 1.00 51.72 90 ASN A C 1
ATOM 685 O O . ASN A 1 90 ? -20.581 8.106 -2.033 1.00 51.72 90 ASN A O 1
ATOM 689 N N . LYS A 1 91 ? -22.828 8.056 -2.474 1.00 50.00 91 LYS A N 1
ATOM 690 C CA . LYS A 1 91 ? -23.350 8.972 -1.476 1.00 50.00 91 LYS A CA 1
ATOM 691 C C . LYS A 1 91 ? -22.767 8.454 -0.175 1.00 50.00 91 LYS A C 1
ATOM 693 O O . LYS A 1 91 ? -23.069 7.332 0.237 1.00 50.00 91 LYS A O 1
ATOM 698 N N . ILE A 1 92 ? -21.809 9.203 0.364 1.00 55.41 92 ILE A N 1
ATOM 699 C CA . ILE A 1 92 ? -21.384 9.048 1.744 1.00 55.41 92 ILE A CA 1
ATOM 700 C C . ILE A 1 92 ? -22.686 9.326 2.472 1.00 55.41 92 ILE A C 1
ATOM 702 O O . ILE A 1 92 ? -23.114 10.468 2.544 1.00 55.41 92 ILE A O 1
ATOM 706 N N . GLN A 1 93 ? -23.432 8.268 2.792 1.00 57.16 93 GLN A N 1
ATOM 707 C CA . GLN A 1 93 ? -24.564 8.408 3.681 1.00 57.16 93 GLN A CA 1
ATOM 708 C C . GLN A 1 93 ? -23.956 9.066 4.905 1.00 57.16 93 GLN A C 1
ATOM 710 O O . GLN A 1 93 ? -22.963 8.538 5.413 1.00 57.16 93 GLN A O 1
ATOM 715 N N . ASP A 1 94 ? -24.463 10.239 5.269 1.00 56.28 94 ASP A N 1
ATOM 716 C CA . ASP A 1 94 ? -24.119 10.938 6.496 1.00 56.28 94 ASP A CA 1
ATOM 717 C C . ASP A 1 94 ? -24.410 9.963 7.634 1.00 56.28 94 ASP A C 1
ATOM 719 O O . ASP A 1 94 ? -25.538 9.813 8.108 1.00 56.28 94 ASP A O 1
ATOM 723 N N . LYS A 1 95 ? -23.409 9.136 7.946 1.00 59.66 95 LYS A N 1
ATOM 724 C CA . LYS A 1 95 ? -23.541 8.089 8.939 1.00 59.66 95 LYS A CA 1
ATOM 725 C C . LYS A 1 95 ? -23.625 8.834 10.250 1.00 59.66 95 LYS A C 1
ATOM 727 O O . LYS A 1 95 ? -22.755 9.651 10.550 1.00 59.66 95 LYS A O 1
ATOM 732 N N . LYS A 1 96 ? -24.718 8.563 10.961 1.00 65.06 96 LYS A N 1
ATOM 733 C CA . LYS A 1 96 ? -25.040 9.108 12.276 1.00 65.06 96 LYS A CA 1
ATOM 734 C C . LYS A 1 96 ? -23.769 9.204 13.134 1.00 65.06 96 LYS A C 1
ATOM 736 O O . LYS A 1 96 ? -22.931 8.298 13.034 1.00 65.06 96 LYS A O 1
ATOM 741 N N . PRO A 1 97 ? -23.614 10.279 13.932 1.00 71.19 97 PRO A N 1
ATOM 742 C CA . PRO A 1 97 ? -22.477 10.419 14.835 1.00 71.19 97 PRO A CA 1
ATOM 743 C C . PRO A 1 97 ? -22.311 9.120 15.621 1.00 71.19 97 PRO A C 1
ATOM 745 O O . PRO A 1 97 ? -23.304 8.497 15.990 1.00 71.19 97 PRO A O 1
ATOM 748 N N . VAL A 1 98 ? -21.069 8.662 15.785 1.00 77.31 98 VAL A N 1
ATOM 749 C CA . VAL A 1 98 ? -20.821 7.388 16.460 1.00 77.31 98 VAL A CA 1
ATOM 750 C C . VAL A 1 98 ? -21.365 7.500 17.879 1.00 77.31 98 VAL A C 1
ATOM 752 O O . VAL A 1 98 ? -20.837 8.269 18.678 1.00 77.31 98 VAL A O 1
ATOM 755 N N . ASP A 1 99 ? -22.446 6.769 18.157 1.00 83.62 99 ASP A N 1
ATOM 756 C CA . ASP A 1 99 ? -23.067 6.740 19.478 1.00 83.62 99 ASP A CA 1
ATOM 757 C C . ASP A 1 99 ? -22.025 6.332 20.517 1.00 83.62 99 ASP A C 1
ATOM 759 O O . ASP A 1 99 ? -21.219 5.440 20.234 1.00 83.62 99 ASP A O 1
ATOM 763 N N . GLY A 1 100 ? -22.075 6.943 21.705 1.00 90.81 100 GLY A N 1
ATOM 764 C CA . GLY A 1 100 ? -21.139 6.700 22.804 1.00 90.81 100 GLY A CA 1
ATOM 765 C C . GLY A 1 100 ? -21.031 5.234 23.249 1.00 90.81 100 GLY A C 1
ATOM 766 O O . GLY A 1 100 ? -21.643 4.319 22.684 1.00 90.81 100 GLY A O 1
ATOM 767 N N . ILE A 1 101 ? -20.214 5.001 24.279 1.00 94.88 101 ILE A N 1
ATOM 768 C CA . ILE A 1 101 ? -19.990 3.659 24.835 1.00 94.88 101 ILE A CA 1
ATOM 769 C C . ILE A 1 101 ? -21.340 3.068 25.254 1.00 94.88 101 ILE A C 1
ATOM 771 O O . ILE A 1 101 ? -22.066 3.667 26.049 1.00 94.88 101 ILE A O 1
ATOM 775 N N . ARG A 1 102 ? -21.698 1.908 24.696 1.00 91.50 102 ARG A N 1
ATOM 776 C CA . ARG A 1 102 ? -22.963 1.243 25.038 1.00 91.50 102 ARG A CA 1
ATOM 777 C C . ARG A 1 102 ? -22.859 0.615 26.425 1.00 91.50 102 ARG A C 1
ATOM 779 O O . ARG A 1 102 ? -21.776 0.246 26.872 1.00 91.50 102 ARG A O 1
ATOM 786 N N . HIS A 1 103 ? -23.992 0.443 27.101 1.00 95.19 103 HIS A N 1
ATOM 787 C CA . HIS A 1 103 ? -24.018 -0.257 28.386 1.00 95.19 103 HIS A CA 1
ATOM 788 C C . HIS A 1 103 ? -23.436 -1.672 28.240 1.00 95.19 103 HIS A C 1
ATOM 790 O O . HIS A 1 103 ? -23.875 -2.441 27.386 1.00 95.19 103 HIS A O 1
ATOM 796 N N . GLY A 1 104 ? -22.428 -1.990 29.057 1.00 95.12 104 GLY A N 1
ATOM 797 C CA . GLY A 1 104 ? -21.725 -3.276 29.029 1.00 95.12 104 GLY A CA 1
ATOM 798 C C . GLY A 1 104 ? -20.672 -3.430 27.922 1.00 95.12 104 GLY A C 1
ATOM 799 O O . GLY A 1 104 ? -19.998 -4.454 27.894 1.00 95.12 104 GLY A O 1
ATOM 800 N N . GLU A 1 105 ? -20.499 -2.440 27.040 1.00 95.06 105 GLU A N 1
ATOM 801 C CA . GLU A 1 105 ? -19.408 -2.417 26.062 1.00 95.06 105 GLU A CA 1
ATOM 802 C C . GLU A 1 105 ? -18.119 -1.964 26.755 1.00 95.06 105 GLU A C 1
ATOM 804 O O . GLU A 1 105 ? -18.082 -0.951 27.458 1.00 95.06 105 GLU A O 1
ATOM 809 N N . THR A 1 106 ? -17.036 -2.705 26.550 1.00 97.56 106 THR A N 1
ATOM 810 C CA . THR A 1 106 ? -15.718 -2.261 27.018 1.00 97.56 106 THR A CA 1
ATOM 811 C C . THR A 1 106 ? -15.193 -1.131 26.128 1.00 97.56 106 THR A C 1
ATOM 813 O O . THR A 1 106 ? -15.497 -1.063 24.936 1.00 97.56 106 THR A O 1
ATOM 816 N N . LEU A 1 107 ? -14.323 -0.262 26.657 1.00 95.25 107 LEU A N 1
ATOM 817 C CA . LEU A 1 107 ? -13.709 0.822 25.869 1.00 95.25 107 LEU A CA 1
ATOM 818 C C . LEU A 1 107 ? -13.023 0.307 24.585 1.00 95.25 107 LEU A C 1
ATOM 820 O O . LEU A 1 107 ? -13.036 0.968 23.547 1.00 95.25 107 LEU A O 1
ATOM 824 N N . GLY A 1 108 ? -12.452 -0.901 24.637 1.00 97.19 108 GLY A N 1
ATOM 825 C CA . GLY A 1 108 ? -11.831 -1.542 23.480 1.00 97.19 108 GLY A CA 1
ATOM 826 C C . GLY A 1 108 ? -12.824 -1.917 22.375 1.00 97.19 108 GLY A C 1
ATOM 827 O O . GLY A 1 108 ? -12.503 -1.772 21.197 1.00 97.19 108 GLY A O 1
ATOM 828 N N . GLU A 1 109 ? -14.024 -2.380 22.722 1.00 96.69 109 GLU A N 1
ATOM 829 C CA . GLU A 1 109 ? -15.084 -2.699 21.755 1.00 96.69 109 GLU A CA 1
ATOM 830 C C . GLU A 1 109 ? -15.660 -1.433 21.117 1.00 96.69 109 GLU A C 1
ATOM 832 O O . GLU A 1 109 ? -15.794 -1.382 19.890 1.00 96.69 109 GLU A O 1
ATOM 837 N N . TYR A 1 110 ? -15.856 -0.382 21.920 1.00 96.25 110 TYR A N 1
ATOM 838 C CA . TYR A 1 110 ? -16.255 0.936 21.428 1.00 96.25 110 TYR A CA 1
ATOM 839 C C . TYR A 1 110 ? -15.259 1.465 20.391 1.00 96.25 110 TYR A C 1
ATOM 841 O O . TYR A 1 110 ? -15.648 1.808 19.272 1.00 96.25 110 TYR A O 1
ATOM 849 N N . ASN A 1 111 ? -13.958 1.433 20.701 1.00 95.56 111 ASN A N 1
ATOM 850 C CA . ASN A 1 111 ? -12.916 1.859 19.765 1.00 95.56 111 ASN A CA 1
ATOM 851 C C . ASN A 1 111 ? -12.941 1.035 18.468 1.00 95.56 111 ASN A C 1
ATOM 853 O O . ASN A 1 111 ? -12.861 1.601 17.380 1.00 95.56 111 ASN A O 1
ATOM 857 N N . ARG A 1 112 ? -13.147 -0.289 18.546 1.00 95.88 112 ARG A N 1
ATOM 858 C CA . ARG A 1 112 ? -13.290 -1.141 17.349 1.00 95.88 112 ARG A CA 1
ATOM 859 C C . ARG A 1 112 ? -14.508 -0.762 16.506 1.00 95.88 112 ARG A C 1
ATOM 861 O O . ARG A 1 112 ? -14.422 -0.789 15.279 1.00 95.88 112 ARG A O 1
ATOM 868 N N . ARG A 1 113 ? -15.635 -0.407 17.129 1.00 94.12 113 ARG A N 1
ATOM 869 C CA . ARG A 1 113 ? -16.865 0.024 16.441 1.00 94.12 113 ARG A CA 1
ATOM 870 C C . ARG A 1 113 ? -16.697 1.389 15.769 1.00 94.12 113 ARG A C 1
ATOM 872 O O . ARG A 1 113 ? -17.089 1.552 14.608 1.00 94.12 113 ARG A O 1
ATOM 879 N N . VAL A 1 114 ? -16.067 2.337 16.462 1.00 94.12 114 VAL A N 1
ATOM 880 C CA . VAL A 1 114 ? -15.677 3.647 15.914 1.00 94.12 114 VAL A CA 1
ATOM 881 C C . VAL A 1 114 ? -14.772 3.450 14.699 1.00 94.12 114 VAL A C 1
ATOM 883 O O . VAL A 1 114 ? -15.066 3.953 13.611 1.00 94.12 114 VAL A O 1
ATOM 886 N N . GLU A 1 115 ? -13.714 2.649 14.847 1.00 94.25 115 GLU A N 1
ATOM 887 C CA . GLU A 1 115 ? -12.795 2.329 13.760 1.00 94.25 115 GLU A CA 1
ATOM 888 C C . GLU A 1 115 ? -13.519 1.667 12.593 1.00 94.25 115 GLU A C 1
ATOM 890 O O . GLU A 1 115 ? -13.362 2.110 11.464 1.00 94.25 115 GLU A O 1
ATOM 895 N N . ALA A 1 116 ? -14.351 0.651 12.819 1.00 93.31 116 ALA A N 1
ATOM 896 C CA . ALA A 1 116 ? -15.083 -0.022 11.746 1.00 93.31 116 ALA A CA 1
ATOM 897 C C . ALA A 1 116 ? -15.966 0.948 10.939 1.00 93.31 116 ALA A C 1
ATOM 899 O O . ALA A 1 116 ? -16.080 0.817 9.718 1.00 93.31 116 ALA A O 1
ATOM 900 N N . THR A 1 117 ? -16.544 1.950 11.606 1.00 92.75 117 THR A N 1
ATOM 901 C CA . THR A 1 117 ? -17.399 2.961 10.972 1.00 92.75 117 THR A CA 1
ATOM 902 C C . THR A 1 117 ? -16.585 3.972 10.161 1.00 92.75 117 THR A C 1
ATOM 904 O O . THR A 1 117 ? -16.958 4.293 9.031 1.00 92.75 117 THR A O 1
ATOM 907 N N . LEU A 1 118 ? -15.454 4.445 10.697 1.00 91.75 118 LEU A N 1
ATOM 908 C CA . LEU A 1 118 ? -14.636 5.496 10.078 1.00 91.75 118 LEU A CA 1
ATOM 909 C C . LEU A 1 118 ? -13.590 4.967 9.086 1.00 91.75 118 LEU A C 1
ATOM 911 O O . LEU A 1 118 ? -13.243 5.647 8.118 1.00 91.75 118 LEU A O 1
ATOM 915 N N . ARG A 1 119 ? -13.098 3.743 9.278 1.00 93.12 119 ARG A N 1
ATOM 916 C CA . ARG A 1 119 ? -11.993 3.147 8.512 1.00 93.12 119 ARG A CA 1
ATOM 917 C C . ARG A 1 119 ? -12.237 3.115 7.003 1.00 93.12 119 ARG A C 1
ATOM 919 O O . ARG A 1 119 ? -11.296 3.451 6.282 1.00 93.12 119 ARG A O 1
ATOM 926 N N . PRO A 1 120 ? -13.437 2.799 6.474 1.00 92.81 120 PRO A N 1
ATOM 927 C CA . PRO A 1 120 ? -13.680 2.867 5.033 1.00 92.81 120 PRO A CA 1
ATOM 928 C C . PRO A 1 120 ? -13.542 4.292 4.480 1.00 92.81 120 PRO A C 1
ATOM 930 O O . PRO A 1 120 ? -12.947 4.484 3.418 1.00 92.81 120 PRO A O 1
ATOM 933 N N . GLY A 1 121 ? -14.044 5.290 5.217 1.00 92.00 121 GLY A N 1
ATOM 934 C CA . GLY A 1 121 ? -13.960 6.704 4.847 1.00 92.00 121 GLY A CA 1
ATOM 935 C C . GLY A 1 121 ? -12.520 7.207 4.849 1.00 92.00 121 GLY A C 1
ATOM 936 O O . GLY A 1 121 ? -12.049 7.730 3.840 1.00 92.00 121 GLY A O 1
ATOM 937 N N . VAL A 1 122 ? -11.787 6.946 5.935 1.00 94.44 122 VAL A N 1
ATOM 938 C CA . VAL A 1 122 ? -10.364 7.296 6.062 1.00 94.44 122 VAL A CA 1
ATOM 939 C C . VAL A 1 122 ? -9.535 6.613 4.973 1.00 94.44 122 VAL A C 1
ATOM 941 O O . VAL A 1 122 ? -8.762 7.270 4.282 1.00 94.44 122 VAL A O 1
ATOM 944 N N . THR A 1 123 ? -9.746 5.315 4.735 1.00 94.88 123 THR A N 1
ATOM 945 C CA . THR A 1 123 ? -9.022 4.571 3.690 1.00 94.88 123 THR A CA 1
ATOM 946 C C . THR A 1 123 ? -9.290 5.153 2.299 1.00 94.88 123 THR A C 1
ATOM 948 O O . THR A 1 123 ? -8.372 5.258 1.484 1.00 94.88 123 THR A O 1
ATOM 951 N N . ARG A 1 124 ? -10.533 5.565 2.008 1.00 94.56 124 ARG A N 1
ATOM 952 C CA . ARG A 1 124 ? -10.890 6.204 0.733 1.00 94.56 124 ARG A CA 1
ATOM 953 C C . ARG A 1 124 ? -10.233 7.576 0.586 1.00 94.56 124 ARG A C 1
ATOM 955 O O . ARG A 1 124 ? -9.653 7.837 -0.466 1.00 94.56 124 ARG A O 1
ATOM 962 N N . ALA A 1 125 ? -10.270 8.403 1.628 1.00 95.62 125 ALA A N 1
ATOM 963 C CA . ALA A 1 125 ? -9.622 9.712 1.641 1.00 95.62 125 ALA A CA 1
ATOM 964 C C . ALA A 1 125 ? -8.102 9.590 1.447 1.00 95.62 125 ALA A C 1
ATOM 966 O O . ALA A 1 125 ? -7.531 10.287 0.613 1.00 95.62 125 ALA A O 1
ATOM 967 N N . MET A 1 126 ? -7.452 8.634 2.122 1.00 96.44 126 MET A N 1
ATOM 968 C CA . MET A 1 126 ? -6.023 8.355 1.939 1.00 96.44 126 MET A CA 1
ATOM 969 C C . MET A 1 126 ? -5.700 7.920 0.505 1.00 96.44 126 MET A C 1
ATOM 971 O O . MET A 1 126 ? -4.743 8.415 -0.090 1.00 96.44 126 MET A O 1
ATOM 975 N N . LYS A 1 127 ? -6.505 7.026 -0.087 1.00 96.19 127 LYS A N 1
ATOM 976 C CA . LYS A 1 127 ? -6.334 6.615 -1.491 1.00 96.19 127 LYS A CA 1
ATOM 977 C C . LYS A 1 127 ? -6.478 7.801 -2.449 1.00 96.19 127 LYS A C 1
ATOM 979 O O . LYS A 1 127 ? -5.669 7.934 -3.363 1.00 96.19 127 LYS A O 1
ATOM 984 N N . GLN A 1 128 ? -7.466 8.668 -2.230 1.00 96.56 128 GLN A N 1
ATOM 985 C CA . GLN A 1 128 ? -7.675 9.868 -3.044 1.00 96.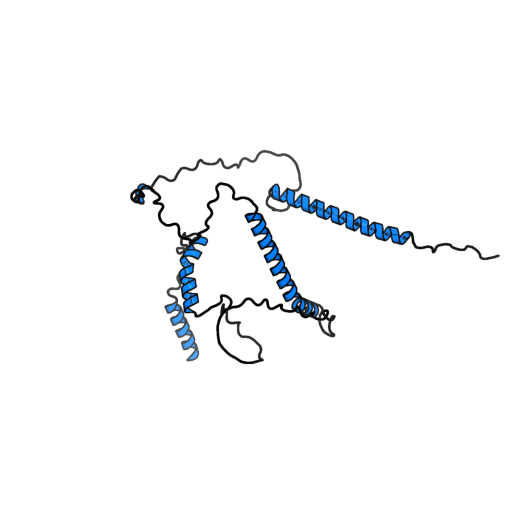56 128 GLN A CA 1
ATOM 986 C C . GLN A 1 128 ? -6.521 10.865 -2.902 1.00 96.56 128 GLN A C 1
ATOM 988 O O . GLN A 1 128 ? -5.996 11.327 -3.911 1.00 96.56 128 GLN A O 1
ATOM 993 N N . ALA A 1 129 ? -6.069 11.140 -1.679 1.00 96.62 129 ALA A N 1
ATOM 994 C CA . ALA A 1 129 ? -4.935 12.024 -1.426 1.00 96.62 129 ALA A CA 1
ATOM 995 C C . ALA A 1 129 ? -3.653 11.511 -2.098 1.00 96.62 129 ALA A C 1
ATOM 997 O O . ALA A 1 129 ? -2.945 12.274 -2.753 1.00 96.62 129 ALA A O 1
ATOM 998 N N . ASN A 1 130 ? -3.389 10.205 -2.014 1.00 96.00 130 ASN A N 1
ATOM 999 C CA . ASN A 1 130 ? -2.246 9.589 -2.687 1.00 96.00 130 ASN A CA 1
ATOM 1000 C C . ASN A 1 130 ? -2.368 9.661 -4.214 1.00 96.00 130 ASN A C 1
ATOM 1002 O O . ASN A 1 130 ? -1.385 9.955 -4.889 1.00 96.00 130 ASN A O 1
ATOM 1006 N N . ALA A 1 131 ? -3.563 9.447 -4.771 1.00 95.81 131 ALA A N 1
ATOM 1007 C CA . ALA A 1 131 ? -3.795 9.588 -6.206 1.00 95.81 131 ALA A CA 1
ATOM 1008 C C . ALA A 1 131 ? -3.541 11.027 -6.686 1.00 95.81 131 ALA A C 1
ATOM 1010 O O . ALA A 1 131 ? -2.865 11.223 -7.694 1.00 95.81 131 ALA A O 1
ATOM 1011 N N . LEU A 1 132 ? -4.013 12.028 -5.937 1.00 96.19 132 LEU A N 1
ATOM 1012 C CA . LEU A 1 132 ? -3.765 13.442 -6.230 1.00 96.19 132 LEU A CA 1
ATOM 1013 C C . LEU A 1 132 ? -2.280 13.795 -6.114 1.00 96.19 132 LEU A C 1
ATOM 1015 O O . LEU A 1 132 ? -1.744 14.462 -6.996 1.00 96.19 132 LEU A O 1
ATOM 1019 N N . LYS A 1 133 ? -1.595 13.300 -5.078 1.00 96.56 133 LYS A N 1
ATOM 1020 C CA . LYS A 1 133 ? -0.150 13.492 -4.905 1.00 96.56 133 LYS A CA 1
ATOM 1021 C C . LYS A 1 133 ? 0.636 12.907 -6.079 1.00 96.56 133 LYS A C 1
ATOM 1023 O O . LYS A 1 133 ? 1.490 13.589 -6.638 1.00 96.56 133 LYS A O 1
ATOM 1028 N N . ASN A 1 134 ? 0.305 11.687 -6.497 1.00 92.69 134 ASN A N 1
ATOM 1029 C CA . ASN A 1 134 ? 0.945 11.035 -7.638 1.00 92.69 134 ASN A CA 1
ATOM 1030 C C . ASN A 1 134 ? 0.647 11.771 -8.952 1.00 92.69 134 ASN A C 1
ATOM 1032 O O . ASN A 1 134 ? 1.538 11.938 -9.780 1.00 92.69 134 ASN A O 1
ATOM 1036 N N . ALA A 1 135 ? -0.587 12.245 -9.152 1.00 92.94 135 ALA A N 1
ATOM 1037 C CA . ALA A 1 135 ? -0.949 13.042 -10.322 1.00 92.94 135 ALA A CA 1
ATOM 1038 C C . ALA A 1 135 ? -0.180 14.372 -10.364 1.00 92.94 135 ALA A C 1
ATOM 1040 O O . ALA A 1 135 ? 0.338 14.751 -11.412 1.00 92.94 135 ALA A O 1
ATOM 1041 N N . HIS A 1 136 ? -0.050 15.045 -9.220 1.00 95.12 136 HIS A N 1
ATOM 1042 C CA . HIS A 1 136 ? 0.734 16.269 -9.090 1.00 95.12 136 HIS A CA 1
ATOM 1043 C C . HIS A 1 136 ? 2.223 16.022 -9.367 1.00 95.12 136 HIS A C 1
ATOM 1045 O O . HIS A 1 136 ? 2.865 16.806 -10.059 1.00 95.12 136 HIS A O 1
ATOM 1051 N N . GLU A 1 137 ? 2.786 14.917 -8.875 1.00 94.50 137 GLU A N 1
ATOM 1052 C CA . GLU A 1 137 ? 4.174 14.555 -9.161 1.00 94.50 137 GLU A CA 1
ATOM 1053 C C . GLU A 1 137 ? 4.400 14.259 -10.650 1.00 94.50 137 GLU A C 1
ATOM 1055 O O . GLU A 1 137 ? 5.405 14.692 -11.210 1.00 94.50 137 GLU A O 1
ATOM 1060 N N . ARG A 1 138 ? 3.452 13.585 -11.314 1.00 91.19 138 ARG A N 1
ATOM 1061 C CA . ARG A 1 138 ? 3.509 13.352 -12.765 1.00 91.19 138 ARG A CA 1
ATOM 1062 C C . ARG A 1 138 ? 3.468 14.658 -13.555 1.00 91.19 138 ARG A C 1
ATOM 1064 O O . ARG A 1 138 ? 4.298 14.820 -14.440 1.00 91.19 138 ARG A O 1
ATOM 1071 N N . ARG A 1 139 ? 2.582 15.594 -13.194 1.00 91.25 139 ARG A N 1
ATOM 1072 C CA . ARG A 1 139 ? 2.524 16.931 -13.816 1.00 91.25 139 ARG A CA 1
ATOM 1073 C C . ARG A 1 139 ? 3.825 17.705 -13.615 1.00 91.25 139 ARG A C 1
ATOM 1075 O O . ARG A 1 139 ? 4.429 18.171 -14.565 1.00 91.25 139 ARG A O 1
ATOM 1082 N N . LYS A 1 140 ? 4.359 17.710 -12.392 1.00 91.69 140 LYS A N 1
ATOM 1083 C CA . LYS A 1 140 ? 5.654 18.344 -12.110 1.00 91.69 140 LYS A CA 1
ATOM 1084 C C . LYS A 1 140 ? 6.809 17.735 -12.918 1.00 91.69 140 LYS A C 1
ATOM 1086 O O . LYS A 1 140 ? 7.791 18.422 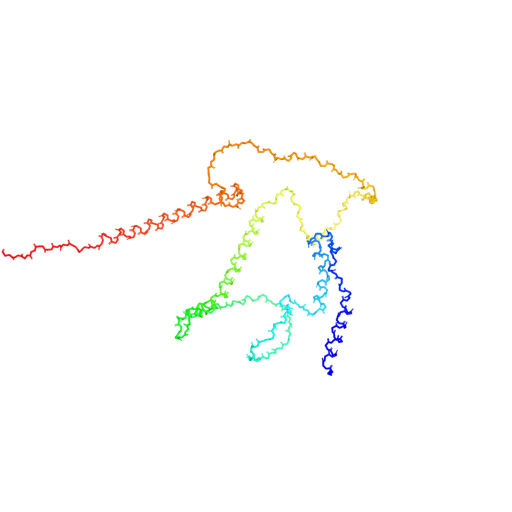-13.174 1.00 91.69 140 LYS A O 1
ATOM 1091 N N . ARG A 1 141 ? 6.736 16.447 -13.272 1.00 86.00 141 ARG A N 1
ATOM 1092 C CA . ARG A 1 141 ? 7.728 15.794 -14.139 1.00 86.00 141 ARG A CA 1
ATOM 1093 C C . ARG A 1 141 ? 7.527 16.129 -15.616 1.00 86.00 141 ARG A C 1
ATOM 1095 O O . ARG A 1 141 ? 8.536 16.256 -16.288 1.00 86.00 141 ARG A O 1
ATOM 1102 N N . SER A 1 142 ? 6.289 16.272 -16.096 1.00 84.38 142 SER A N 1
ATOM 1103 C CA . SER A 1 142 ? 6.019 16.679 -17.484 1.00 84.38 142 SER A CA 1
ATOM 1104 C C . SER A 1 142 ? 6.345 18.148 -17.740 1.00 84.38 142 SER A C 1
ATOM 1106 O O . SER A 1 142 ? 6.835 18.473 -18.811 1.00 84.38 142 SER A O 1
ATOM 1108 N N . ASP A 1 143 ? 6.125 19.019 -16.753 1.00 82.75 143 ASP A N 1
ATOM 1109 C CA . ASP A 1 143 ? 6.415 20.458 -16.865 1.00 82.75 143 ASP A CA 1
ATOM 1110 C C . ASP A 1 143 ? 7.913 20.758 -16.702 1.00 82.75 143 ASP A C 1
ATOM 1112 O O . ASP A 1 143 ? 8.391 21.851 -17.001 1.00 82.75 143 ASP A O 1
ATOM 1116 N N . ARG A 1 144 ? 8.680 19.783 -16.205 1.00 80.62 144 ARG A N 1
ATOM 1117 C CA . ARG A 1 144 ? 10.136 19.845 -16.231 1.00 80.62 144 ARG A CA 1
ATOM 1118 C C . ARG A 1 144 ? 10.549 19.461 -17.646 1.00 80.62 144 ARG A C 1
ATOM 1120 O O . ARG A 1 144 ? 10.459 18.286 -17.988 1.00 80.62 144 ARG A O 1
ATOM 1127 N N . GLU A 1 145 ? 10.961 20.449 -18.440 1.00 69.31 145 GLU A N 1
ATOM 1128 C CA . GLU A 1 145 ? 11.398 20.239 -19.824 1.00 69.31 145 GLU A CA 1
ATOM 1129 C C . GLU A 1 145 ? 12.283 18.992 -19.969 1.00 69.31 145 GLU A C 1
ATOM 1131 O O . GLU A 1 145 ? 13.097 18.707 -19.071 1.00 69.31 145 GLU A O 1
ATOM 1136 N N . PRO A 1 146 ? 12.135 18.238 -21.077 1.00 60.78 146 PRO A N 1
ATOM 1137 C CA . PRO A 1 146 ? 12.954 17.067 -21.318 1.00 60.78 146 PRO A CA 1
ATOM 1138 C C . PRO A 1 146 ? 14.412 17.504 -21.261 1.00 60.78 146 PRO A C 1
ATOM 1140 O O . PRO A 1 146 ? 14.867 18.336 -22.043 1.00 60.78 146 PRO A O 1
ATOM 1143 N N . ARG A 1 147 ? 15.158 16.951 -20.302 1.00 58.62 147 ARG A N 1
ATOM 1144 C CA . ARG A 1 147 ? 16.610 17.110 -20.300 1.00 58.62 147 ARG A CA 1
ATOM 1145 C C . ARG A 1 147 ? 17.107 16.642 -21.673 1.00 58.62 147 ARG A C 1
ATOM 1147 O O . ARG A 1 147 ? 16.809 15.495 -22.021 1.00 58.62 147 ARG A O 1
ATOM 1154 N N . PRO A 1 148 ? 17.851 17.465 -22.431 1.00 50.62 148 PRO A N 1
ATOM 1155 C CA . PRO A 1 148 ? 18.439 17.021 -23.685 1.00 50.62 148 PRO A CA 1
ATOM 1156 C C . PRO A 1 148 ? 19.406 15.874 -23.358 1.00 50.62 148 PRO A C 1
ATOM 1158 O O . PRO A 1 148 ? 20.446 16.098 -22.744 1.00 50.62 148 PRO A O 1
ATOM 1161 N N . GLY A 1 149 ? 19.015 14.632 -23.663 1.00 54.84 149 GLY A N 1
ATOM 1162 C CA . GLY A 1 149 ? 19.854 13.442 -23.466 1.00 54.84 149 GLY A CA 1
ATOM 1163 C C . GLY A 1 149 ? 19.246 12.247 -22.719 1.00 54.84 149 GLY A C 1
ATOM 1164 O O . GLY A 1 149 ? 19.972 11.284 -22.487 1.00 54.84 149 GLY A O 1
ATOM 1165 N N . ALA A 1 150 ? 17.963 12.247 -22.338 1.00 48.12 150 ALA A N 1
ATOM 1166 C CA . ALA A 1 150 ? 17.312 11.029 -21.833 1.00 48.12 150 ALA A CA 1
ATOM 1167 C C . ALA A 1 150 ? 16.582 10.287 -22.976 1.00 48.12 150 ALA A C 1
ATOM 1169 O O . ALA A 1 150 ? 15.737 10.908 -23.623 1.00 48.12 150 ALA A O 1
ATOM 1170 N N . PRO A 1 151 ? 16.867 8.995 -23.241 1.00 53.69 151 PRO A N 1
ATOM 1171 C CA . PRO A 1 151 ? 16.118 8.222 -24.227 1.00 53.69 151 PRO A CA 1
ATOM 1172 C C . PRO A 1 151 ? 14.679 8.030 -23.734 1.00 53.69 151 PRO A C 1
ATOM 1174 O O . PRO A 1 151 ? 14.435 7.432 -22.687 1.00 53.69 151 PRO A O 1
ATOM 1177 N N . SER A 1 152 ? 13.723 8.596 -24.466 1.00 51.94 152 SER A N 1
ATOM 1178 C CA . SER A 1 152 ? 12.296 8.381 -24.255 1.00 51.94 152 SER A CA 1
ATOM 1179 C C . SER A 1 152 ? 11.895 7.029 -24.850 1.00 51.94 152 SER A C 1
ATOM 1181 O O . SER A 1 152 ? 11.744 6.910 -26.066 1.00 51.94 152 SER A O 1
ATOM 1183 N N . ASP A 1 153 ? 11.699 6.025 -23.997 1.00 51.31 153 ASP A N 1
ATOM 1184 C CA . ASP A 1 153 ? 11.034 4.764 -24.348 1.00 51.31 153 ASP A CA 1
ATOM 1185 C C . ASP A 1 153 ? 9.511 4.978 -24.460 1.00 51.31 153 ASP A C 1
ATOM 1187 O O . ASP A 1 153 ? 8.728 4.414 -23.699 1.00 51.31 153 ASP A O 1
ATOM 1191 N N . ASP A 1 154 ? 9.077 5.821 -25.399 1.00 45.56 154 ASP A N 1
ATOM 1192 C CA . ASP A 1 154 ? 7.670 5.935 -25.790 1.00 45.56 154 ASP A CA 1
ATOM 1193 C C . ASP A 1 154 ? 7.486 5.266 -27.155 1.00 45.56 154 ASP A C 1
ATOM 1195 O O . ASP A 1 154 ? 7.648 5.866 -28.221 1.00 45.56 154 ASP A O 1
ATOM 1199 N N . ILE A 1 155 ? 7.142 3.976 -27.112 1.00 50.16 155 ILE A N 1
ATOM 1200 C CA . ILE A 1 155 ? 6.660 3.212 -28.264 1.00 50.16 155 ILE A CA 1
ATOM 1201 C C . ILE A 1 155 ? 5.273 3.758 -28.623 1.00 50.16 155 ILE A C 1
ATOM 1203 O O . ILE A 1 155 ? 4.240 3.274 -28.161 1.00 50.16 155 ILE A O 1
ATOM 1207 N N . SER A 1 156 ? 5.259 4.797 -29.452 1.00 48.44 156 SER A N 1
ATOM 1208 C CA . SER A 1 156 ? 4.090 5.205 -30.220 1.00 48.44 156 SER A CA 1
ATOM 1209 C C . SER A 1 156 ? 4.070 4.388 -31.510 1.00 48.44 156 SER A C 1
ATOM 1211 O O . SER A 1 156 ? 4.825 4.606 -32.454 1.00 48.44 156 SER A O 1
ATOM 1213 N N . THR A 1 157 ? 3.206 3.379 -31.540 1.00 50.69 157 THR A N 1
ATOM 1214 C CA . THR A 1 157 ? 2.840 2.671 -32.765 1.00 50.69 157 THR A CA 1
ATOM 1215 C C . THR A 1 157 ? 1.993 3.594 -33.638 1.00 50.69 157 THR A C 1
ATOM 1217 O O . THR A 1 157 ? 0.765 3.542 -33.607 1.00 50.69 157 THR A O 1
ATOM 1220 N N . SER A 1 158 ? 2.635 4.448 -34.426 1.00 48.38 158 SER A N 1
ATOM 1221 C CA . SER A 1 158 ? 1.984 5.114 -35.552 1.00 48.38 158 SER A CA 1
ATOM 1222 C C . SER A 1 158 ? 2.977 5.293 -36.692 1.00 48.38 158 SER A C 1
ATOM 1224 O O . SER A 1 158 ? 3.829 6.172 -36.646 1.00 48.38 158 SER A O 1
ATOM 1226 N N . LYS A 1 159 ? 2.844 4.403 -37.683 1.00 55.88 159 LYS A N 1
ATOM 1227 C CA . LYS A 1 159 ? 3.130 4.602 -39.112 1.00 55.88 159 LYS A CA 1
ATOM 1228 C C . LYS A 1 159 ? 4.133 5.720 -39.431 1.00 55.88 159 LYS A C 1
ATOM 1230 O O . LYS A 1 159 ? 3.740 6.851 -39.698 1.00 55.88 159 LYS A O 1
ATOM 1235 N N . LEU A 1 160 ? 5.414 5.367 -39.468 1.00 50.91 160 LEU A N 1
ATOM 1236 C CA . LEU A 1 160 ? 6.394 6.063 -40.296 1.00 50.91 160 LEU A CA 1
ATOM 1237 C C . LEU A 1 160 ? 6.871 5.072 -41.349 1.00 50.91 160 LEU A C 1
ATOM 1239 O O . LEU A 1 160 ? 7.751 4.247 -41.107 1.00 50.91 160 LEU A O 1
ATOM 1243 N N . ASP A 1 161 ? 6.209 5.140 -42.495 1.00 53.50 161 ASP A N 1
ATOM 1244 C CA . ASP A 1 161 ? 6.646 4.507 -43.723 1.00 53.50 161 ASP A CA 1
ATOM 1245 C C . ASP A 1 161 ? 7.937 5.186 -44.225 1.00 53.50 161 ASP A C 1
ATOM 1247 O O . ASP A 1 161 ? 8.050 6.410 -44.265 1.00 53.50 161 ASP A O 1
ATOM 1251 N N . ALA A 1 162 ? 8.901 4.347 -44.614 1.00 59.50 162 ALA A N 1
ATOM 1252 C CA . ALA A 1 162 ? 9.902 4.587 -45.657 1.00 59.50 162 ALA A CA 1
ATOM 1253 C C . ALA A 1 162 ? 10.900 5.761 -45.523 1.00 59.50 162 ALA A C 1
ATOM 1255 O O . ALA A 1 162 ? 11.133 6.487 -46.487 1.00 59.50 162 ALA A O 1
ATOM 1256 N N . VAL A 1 163 ? 11.630 5.857 -44.407 1.00 62.62 163 VAL A N 1
ATOM 1257 C CA . VAL A 1 163 ? 13.008 6.389 -44.470 1.00 62.62 163 VAL A CA 1
ATOM 1258 C C . VAL A 1 163 ? 13.965 5.212 -44.291 1.00 62.62 163 VAL A C 1
ATOM 1260 O O . VAL A 1 163 ? 14.018 4.663 -43.185 1.00 62.62 163 VAL A O 1
ATOM 1263 N N . PRO A 1 164 ? 14.704 4.773 -45.330 1.00 63.69 164 PRO A N 1
ATOM 1264 C CA . PRO A 1 164 ? 15.744 3.776 -45.141 1.00 63.69 164 PRO A CA 1
ATOM 1265 C C . PRO A 1 164 ? 16.819 4.399 -44.250 1.00 63.69 164 PRO A C 1
ATOM 1267 O O . PRO A 1 164 ? 17.601 5.244 -44.676 1.00 63.69 164 PRO A O 1
ATOM 1270 N N . ARG A 1 165 ? 16.833 4.023 -42.969 1.00 69.00 165 ARG A N 1
ATOM 1271 C CA . ARG A 1 165 ? 17.986 4.293 -42.115 1.00 69.00 165 ARG A CA 1
ATOM 1272 C C . ARG A 1 165 ? 19.113 3.400 -42.618 1.00 69.00 165 ARG A C 1
ATOM 1274 O O . ARG A 1 165 ? 19.097 2.196 -42.367 1.00 69.00 165 ARG A O 1
ATOM 1281 N N . GLU A 1 166 ? 20.054 3.996 -43.342 1.00 68.12 166 GLU A N 1
ATOM 1282 C CA . GLU A 1 166 ? 21.306 3.382 -43.791 1.00 68.12 166 GLU A CA 1
ATOM 1283 C C . GLU A 1 166 ? 22.216 3.091 -42.590 1.00 68.12 166 GLU A C 1
ATOM 1285 O O . GLU A 1 166 ? 23.248 3.722 -42.374 1.00 68.12 166 GLU A O 1
ATOM 1290 N N . PHE A 1 167 ? 21.818 2.151 -41.739 1.00 70.50 167 PHE A N 1
ATOM 1291 C CA . PHE A 1 167 ? 22.750 1.581 -40.785 1.00 70.50 167 PHE A CA 1
ATOM 1292 C C . PHE A 1 167 ? 23.575 0.529 -41.507 1.00 70.50 167 PHE A C 1
ATOM 1294 O O . PHE A 1 167 ? 23.028 -0.397 -42.111 1.00 70.50 167 PHE A O 1
ATOM 1301 N N . ALA A 1 168 ? 24.897 0.682 -41.433 1.00 76.88 168 ALA A N 1
ATOM 1302 C CA . ALA A 1 168 ? 25.822 -0.327 -41.913 1.00 76.88 168 ALA A CA 1
ATOM 1303 C C . ALA A 1 168 ? 25.444 -1.698 -41.313 1.00 76.88 168 ALA A C 1
ATOM 1305 O O . ALA A 1 168 ? 25.129 -1.775 -40.117 1.00 76.88 168 ALA A O 1
ATOM 1306 N N . PRO A 1 169 ? 25.445 -2.771 -42.120 1.00 79.06 169 PRO A N 1
ATOM 1307 C CA . PRO A 1 169 ? 25.089 -4.099 -41.649 1.00 79.06 169 PRO A CA 1
ATOM 1308 C C . PRO A 1 169 ? 25.997 -4.500 -40.486 1.00 79.06 169 PRO A C 1
ATOM 1310 O O . PRO A 1 169 ? 27.212 -4.294 -40.517 1.00 79.06 169 PRO A O 1
ATOM 1313 N N . ILE A 1 170 ? 25.380 -5.053 -39.442 1.00 76.94 170 ILE A N 1
ATOM 1314 C CA . ILE A 1 170 ? 26.061 -5.464 -38.215 1.00 76.94 170 ILE A CA 1
ATOM 1315 C C . ILE A 1 170 ? 27.186 -6.447 -38.591 1.00 76.94 170 ILE A C 1
ATOM 1317 O O . ILE A 1 170 ? 26.914 -7.424 -39.297 1.00 76.94 170 ILE A O 1
ATOM 1321 N N . PRO A 1 171 ? 28.440 -6.216 -38.154 1.00 80.06 171 PRO A N 1
ATOM 1322 C CA . PRO A 1 171 ? 29.537 -7.132 -38.441 1.00 80.06 171 PRO A CA 1
ATOM 1323 C C . PRO A 1 171 ? 29.243 -8.512 -37.846 1.00 80.06 171 PRO A C 1
ATOM 1325 O O . PRO A 1 171 ? 28.575 -8.626 -36.817 1.00 80.06 171 PRO A O 1
ATOM 1328 N N . ALA A 1 172 ? 29.747 -9.558 -38.504 1.00 84.12 172 ALA A N 1
ATOM 1329 C CA . ALA A 1 172 ? 29.494 -10.946 -38.132 1.00 84.12 172 ALA A CA 1
ATOM 1330 C C . ALA A 1 172 ? 29.691 -11.193 -36.618 1.00 84.12 172 ALA A C 1
ATOM 1332 O O . ALA A 1 172 ? 30.620 -10.638 -36.017 1.00 84.12 172 ALA A O 1
ATOM 1333 N N . PRO A 1 173 ? 28.833 -12.022 -35.992 1.00 80.75 173 PRO A N 1
ATOM 1334 C CA . PRO A 1 173 ? 28.877 -12.265 -34.557 1.00 80.75 173 PRO A CA 1
ATOM 1335 C C . PRO A 1 173 ? 30.247 -12.817 -34.157 1.00 80.75 173 PRO A C 1
ATOM 1337 O O . PRO A 1 173 ? 30.679 -13.868 -34.636 1.00 80.75 173 PRO A O 1
ATOM 1340 N N . ARG A 1 174 ? 30.938 -12.088 -33.276 1.00 77.31 174 ARG A N 1
ATOM 1341 C CA . ARG A 1 174 ? 32.222 -12.519 -32.714 1.00 77.31 174 ARG A CA 1
ATOM 1342 C C . ARG A 1 174 ? 32.007 -13.783 -31.889 1.00 77.31 174 ARG A C 1
ATOM 1344 O O . ARG A 1 174 ? 31.042 -13.878 -31.128 1.00 77.31 174 ARG A O 1
ATOM 1351 N N . ARG A 1 175 ? 32.895 -14.765 -32.045 1.00 80.50 175 ARG A N 1
ATOM 1352 C CA . ARG A 1 175 ? 32.832 -16.007 -31.270 1.00 80.50 175 ARG A CA 1
ATOM 1353 C C . ARG A 1 175 ? 33.106 -15.692 -29.802 1.00 80.50 175 ARG A C 1
ATOM 1355 O O . ARG A 1 175 ? 33.957 -14.868 -29.489 1.00 80.50 175 ARG A O 1
ATOM 1362 N N . LEU A 1 176 ? 32.401 -16.383 -28.905 1.00 68.19 176 LEU A N 1
ATOM 1363 C CA . LEU A 1 176 ? 32.480 -16.179 -27.451 1.00 68.19 176 LEU A CA 1
ATOM 1364 C C . LEU A 1 176 ? 33.927 -16.251 -26.914 1.00 68.19 176 LEU A C 1
ATOM 1366 O O . LEU A 1 176 ? 34.270 -15.572 -25.953 1.00 68.19 176 LEU A O 1
ATOM 1370 N N . ASN A 1 177 ? 34.779 -17.035 -27.583 1.00 74.12 177 ASN A N 1
ATOM 1371 C CA . ASN A 1 177 ? 36.179 -17.251 -27.220 1.00 74.12 177 ASN A CA 1
ATOM 1372 C C . ASN A 1 177 ? 37.108 -16.082 -27.605 1.00 74.12 177 ASN A C 1
ATOM 1374 O O . ASN A 1 177 ? 38.157 -15.931 -26.989 1.00 74.12 177 ASN A O 1
ATOM 1378 N N . ASP A 1 178 ? 36.713 -15.225 -28.554 1.00 72.56 178 ASP A N 1
ATOM 1379 C CA . ASP A 1 178 ? 37.468 -14.013 -28.924 1.00 72.56 178 ASP A CA 1
ATOM 1380 C C . ASP A 1 178 ? 37.224 -12.857 -27.936 1.00 72.56 178 ASP A C 1
ATOM 1382 O O . ASP A 1 178 ? 37.927 -11.850 -27.956 1.00 72.56 178 ASP A O 1
ATOM 1386 N N . ILE A 1 179 ? 36.221 -12.998 -27.058 1.00 66.38 179 ILE A N 1
ATOM 1387 C CA . ILE A 1 179 ? 35.860 -12.04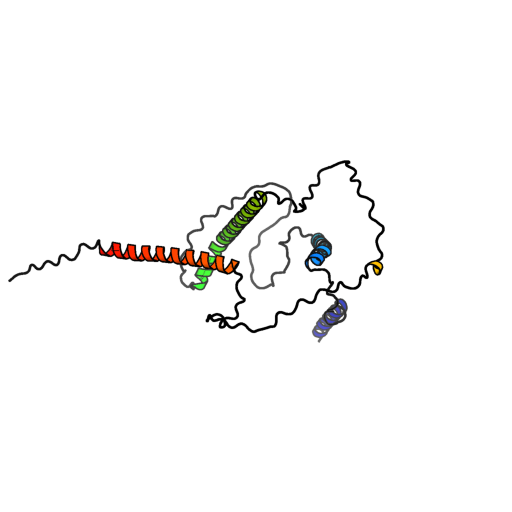5 -25.993 1.00 66.38 179 ILE A CA 1
ATOM 1388 C C . ILE A 1 179 ? 36.491 -12.473 -24.655 1.00 66.38 179 ILE A C 1
ATOM 1390 O O . ILE A 1 179 ? 36.221 -11.889 -23.608 1.00 66.38 179 ILE A O 1
ATOM 1394 N N . VAL A 1 180 ? 37.384 -13.467 -24.655 1.00 67.94 180 VAL A N 1
ATOM 1395 C CA . VAL A 1 180 ? 38.207 -13.781 -23.480 1.00 67.94 180 VAL A CA 1
ATOM 1396 C C . VAL A 1 180 ? 39.373 -12.792 -23.436 1.00 67.94 180 VAL A C 1
ATOM 1398 O O . VAL A 1 180 ? 40.543 -13.134 -23.583 1.00 67.94 180 VAL A O 1
ATOM 1401 N N . HIS A 1 181 ? 39.046 -11.516 -23.257 1.00 71.31 181 HIS A N 1
ATOM 1402 C CA . HIS A 1 181 ? 40.007 -10.561 -22.743 1.00 71.31 181 HIS A CA 1
ATOM 1403 C C . HIS A 1 181 ? 40.249 -10.907 -21.276 1.00 71.31 181 HIS A C 1
ATOM 1405 O O . HIS A 1 181 ? 39.299 -11.131 -20.521 1.00 71.31 181 HIS A O 1
ATOM 1411 N N . ALA A 1 182 ? 41.524 -10.976 -20.881 1.00 71.88 182 ALA A N 1
ATOM 1412 C CA . ALA A 1 182 ? 41.899 -11.098 -19.481 1.00 71.88 182 ALA A CA 1
ATOM 1413 C C . ALA A 1 182 ? 41.089 -10.080 -18.656 1.00 71.88 182 ALA A C 1
ATOM 1415 O O . ALA A 1 182 ? 40.925 -8.940 -19.109 1.00 71.88 182 ALA A O 1
ATOM 1416 N N . PRO A 1 183 ? 40.543 -10.476 -17.492 1.00 74.56 183 PRO A N 1
ATOM 1417 C CA . PRO A 1 183 ? 39.699 -9.595 -16.703 1.00 74.56 183 PRO A CA 1
ATOM 1418 C C . PRO A 1 183 ? 40.445 -8.276 -16.457 1.00 74.56 183 PRO A C 1
ATOM 1420 O O . PRO A 1 183 ? 41.608 -8.314 -16.040 1.00 74.56 183 PRO A O 1
ATOM 1423 N N . PRO A 1 184 ? 39.826 -7.116 -16.750 1.00 75.19 184 PRO A N 1
ATOM 1424 C CA . PRO A 1 184 ? 40.491 -5.832 -16.602 1.00 75.19 184 PRO A CA 1
ATOM 1425 C C . PRO A 1 184 ? 40.956 -5.678 -15.154 1.00 75.19 184 PRO A C 1
ATOM 1427 O O . PRO A 1 184 ? 40.170 -5.819 -14.214 1.00 75.19 184 PRO A O 1
ATOM 1430 N N . VAL A 1 185 ? 42.251 -5.416 -14.970 1.00 78.00 185 VAL A N 1
ATOM 1431 C CA . VAL A 1 185 ? 42.837 -5.249 -13.640 1.00 78.00 185 VAL A CA 1
ATOM 1432 C C . VAL A 1 185 ? 42.342 -3.923 -13.077 1.00 78.00 185 VAL A C 1
ATOM 1434 O O . VAL A 1 185 ? 42.732 -2.850 -13.537 1.00 78.00 185 VAL A O 1
ATOM 1437 N N . LEU A 1 186 ? 41.447 -3.992 -12.092 1.00 73.75 186 LEU A N 1
ATOM 1438 C CA . LEU A 1 186 ? 40.983 -2.806 -11.386 1.00 73.75 186 LEU A CA 1
ATOM 1439 C C . LEU A 1 186 ? 42.156 -2.208 -10.590 1.00 73.75 186 LEU A C 1
ATOM 1441 O O . LEU A 1 186 ? 42.823 -2.948 -9.858 1.00 73.75 186 LEU A O 1
ATOM 1445 N N . PRO A 1 187 ? 42.412 -0.891 -10.684 1.00 73.62 187 PRO A N 1
ATOM 1446 C CA . PRO A 1 187 ? 43.409 -0.247 -9.843 1.00 73.62 187 PRO A CA 1
ATOM 1447 C C . PRO A 1 187 ? 43.030 -0.468 -8.375 1.00 73.62 187 PRO A C 1
ATOM 1449 O O . PRO A 1 187 ? 41.906 -0.180 -7.959 1.00 73.62 187 PRO A O 1
ATOM 1452 N N . GLN A 1 188 ? 43.958 -1.017 -7.590 1.00 68.88 188 GLN A N 1
ATOM 1453 C CA . GLN A 1 188 ? 43.748 -1.261 -6.167 1.00 68.88 188 GLN A CA 1
ATOM 1454 C C . GLN A 1 188 ? 43.574 0.084 -5.453 1.00 68.88 188 GLN A C 1
ATOM 1456 O O . GLN A 1 188 ? 44.546 0.792 -5.183 1.00 68.88 188 GLN A O 1
ATOM 1461 N N . LEU A 1 189 ? 42.328 0.450 -5.140 1.00 61.50 189 LEU A N 1
ATOM 1462 C CA . LEU A 1 189 ? 42.062 1.568 -4.245 1.00 61.50 189 LEU A CA 1
ATOM 1463 C C . LEU A 1 189 ? 42.691 1.227 -2.894 1.00 61.50 189 LEU A C 1
ATOM 1465 O O . LEU A 1 189 ? 42.297 0.257 -2.241 1.00 61.50 189 LEU A O 1
ATOM 1469 N N . ARG A 1 190 ? 43.683 2.028 -2.489 1.00 61.97 190 ARG A N 1
ATOM 1470 C CA . ARG A 1 190 ? 44.289 1.962 -1.159 1.00 61.97 190 ARG A CA 1
ATOM 1471 C C . ARG A 1 190 ? 43.155 1.952 -0.135 1.00 61.97 190 ARG A C 1
ATOM 1473 O O . ARG A 1 190 ? 42.421 2.932 -0.019 1.00 61.97 190 ARG A O 1
ATOM 1480 N N . ARG A 1 191 ? 42.995 0.834 0.583 1.00 58.81 191 ARG A N 1
ATOM 1481 C CA . ARG A 1 191 ? 42.118 0.743 1.755 1.00 58.81 191 ARG A CA 1
ATOM 1482 C C . ARG A 1 191 ? 42.501 1.893 2.682 1.00 58.81 191 ARG A C 1
ATOM 1484 O O . ARG A 1 191 ? 43.578 1.870 3.269 1.00 58.81 191 ARG A O 1
ATOM 1491 N N . ALA A 1 192 ? 41.629 2.890 2.800 1.00 52.78 192 ALA A N 1
ATOM 1492 C CA . ALA A 1 192 ? 41.724 3.928 3.814 1.00 52.78 192 ALA A CA 1
ATOM 1493 C C . ALA A 1 192 ? 41.432 3.293 5.184 1.00 52.78 192 ALA A C 1
ATOM 1495 O O . ALA A 1 192 ? 40.335 3.374 5.723 1.00 52.78 192 ALA A O 1
ATOM 1496 N N . GLY A 1 193 ? 42.428 2.577 5.696 1.00 50.88 193 GLY A N 1
ATOM 1497 C CA . GLY A 1 193 ? 42.528 2.055 7.050 1.00 50.88 193 GLY A CA 1
ATOM 1498 C C . GLY A 1 193 ? 43.804 2.604 7.672 1.00 50.88 193 GLY A C 1
ATOM 1499 O O . GLY A 1 193 ? 44.720 1.852 7.971 1.00 50.88 193 GLY A O 1
ATOM 1500 N N . GLY A 1 194 ? 43.874 3.930 7.779 1.00 40.56 194 GLY A N 1
ATOM 1501 C CA . GLY A 1 194 ? 44.920 4.672 8.474 1.00 40.56 194 GLY A CA 1
ATOM 1502 C C . GLY A 1 194 ? 44.247 5.640 9.433 1.00 40.56 194 GLY A C 1
ATOM 1503 O O . GLY A 1 194 ? 43.947 6.775 9.086 1.00 40.56 194 GLY A O 1
ATOM 1504 N N . ILE A 1 195 ? 43.924 5.130 10.613 1.00 50.66 195 ILE A N 1
ATOM 1505 C CA . ILE A 1 195 ? 43.514 5.898 11.786 1.00 50.66 195 ILE A CA 1
ATOM 1506 C C . ILE A 1 195 ? 44.746 6.692 12.217 1.00 50.66 195 ILE A C 1
ATOM 1508 O O . ILE A 1 195 ? 45.762 6.060 12.472 1.00 50.66 195 ILE A O 1
ATOM 1512 N N . ASN A 1 196 ? 44.669 8.025 12.237 1.00 46.81 196 ASN A N 1
ATOM 1513 C CA . ASN A 1 196 ? 45.414 8.929 13.127 1.00 46.81 196 ASN A CA 1
ATOM 1514 C C . ASN A 1 196 ? 44.989 10.372 12.821 1.00 46.81 196 ASN A C 1
ATOM 1516 O O . ASN A 1 196 ? 45.393 10.957 11.822 1.00 46.81 196 ASN A O 1
ATOM 1520 N N . GLY A 1 197 ? 44.129 10.924 13.674 1.00 38.19 197 GLY A N 1
ATOM 1521 C CA . GLY A 1 197 ? 43.607 12.281 13.536 1.00 38.19 197 GLY A CA 1
ATOM 1522 C C . GLY A 1 197 ? 42.549 12.561 14.590 1.00 38.19 197 GLY A C 1
ATOM 1523 O O . GLY A 1 197 ? 41.358 12.581 14.299 1.00 38.19 197 GLY A O 1
ATOM 1524 N N . VAL A 1 198 ? 42.998 12.686 15.835 1.00 47.56 198 VAL A N 1
ATOM 1525 C CA . VAL A 1 198 ? 42.218 13.215 16.953 1.00 47.56 198 VAL A CA 1
ATOM 1526 C C . VAL A 1 198 ? 41.937 14.693 16.678 1.00 47.56 198 VAL A C 1
ATOM 1528 O O . VAL A 1 198 ? 42.871 15.484 16.608 1.00 47.56 198 VAL A O 1
ATOM 1531 N N . SER A 1 199 ? 40.664 15.066 16.573 1.00 41.97 199 SER A N 1
ATOM 1532 C CA . SER A 1 199 ? 40.199 16.378 17.025 1.00 41.97 199 SER A CA 1
ATOM 1533 C C . SER A 1 199 ? 38.765 16.278 17.554 1.00 41.97 199 SER A C 1
ATOM 1535 O O . SER A 1 199 ? 37.799 15.974 16.859 1.00 41.97 199 SER A O 1
ATOM 1537 N N . GLU A 1 200 ? 38.709 16.416 18.873 1.00 50.09 200 GLU A N 1
ATOM 1538 C CA . GLU A 1 200 ? 37.654 16.971 19.714 1.00 50.09 200 GLU A CA 1
ATOM 1539 C C . GLU A 1 200 ? 36.336 17.390 19.039 1.00 50.09 200 GLU A C 1
ATOM 1541 O O . GLU A 1 200 ? 36.209 18.441 18.418 1.00 50.09 200 GLU A O 1
ATOM 1546 N N . SER A 1 201 ? 35.285 16.618 19.295 1.00 41.59 201 SER A N 1
ATOM 1547 C CA . SER A 1 201 ? 34.056 17.140 19.912 1.00 41.59 201 SER A CA 1
ATOM 1548 C C . SER A 1 201 ? 33.154 15.969 20.298 1.00 41.59 201 SER A C 1
ATOM 1550 O O . SER A 1 201 ? 32.900 15.041 19.529 1.00 41.59 201 SER A O 1
ATOM 1552 N N . GLY A 1 202 ? 32.771 15.959 21.572 1.00 48.38 202 GLY A N 1
ATOM 1553 C CA . GLY A 1 202 ? 32.104 14.846 22.225 1.00 48.38 202 GLY A CA 1
ATOM 1554 C C . GLY A 1 202 ? 30.678 14.577 21.742 1.00 48.38 202 GLY A C 1
ATOM 1555 O O . GLY A 1 202 ? 30.051 15.370 21.048 1.00 48.38 202 GLY A O 1
ATOM 1556 N N . ALA A 1 203 ? 30.167 13.442 22.223 1.00 46.19 203 ALA A N 1
ATOM 1557 C CA . ALA A 1 203 ? 28.755 13.049 22.270 1.00 46.19 203 ALA A CA 1
ATOM 1558 C C . ALA A 1 203 ? 28.138 12.252 21.103 1.00 46.19 203 ALA A C 1
ATOM 1560 O O . ALA A 1 203 ? 26.928 12.049 21.122 1.00 46.19 203 ALA A O 1
ATOM 1561 N N . PHE A 1 204 ? 28.903 11.689 20.156 1.00 49.12 204 PHE A N 1
ATOM 1562 C CA . PHE A 1 204 ? 28.290 10.879 19.078 1.00 49.12 204 PHE A CA 1
ATOM 1563 C C . PHE A 1 204 ? 28.518 9.359 19.115 1.00 49.12 204 PHE A C 1
ATOM 1565 O O . PHE A 1 204 ? 28.009 8.650 18.250 1.00 49.12 204 PHE A O 1
ATOM 1572 N N . ARG A 1 205 ? 29.214 8.811 20.122 1.00 44.91 205 ARG A N 1
ATOM 1573 C CA . ARG A 1 205 ? 29.506 7.360 20.187 1.00 44.91 205 ARG A CA 1
ATOM 1574 C C . ARG A 1 205 ? 28.557 6.507 21.044 1.00 44.91 205 ARG A C 1
ATOM 1576 O O . ARG A 1 205 ? 28.806 5.317 21.180 1.00 44.91 205 ARG A O 1
ATOM 1583 N N . ALA A 1 206 ? 27.462 7.054 21.579 1.00 50.09 206 ALA A N 1
ATOM 1584 C CA . ALA A 1 206 ? 26.561 6.291 22.461 1.00 50.09 206 ALA A CA 1
ATOM 1585 C C . ALA A 1 206 ? 25.352 5.638 21.761 1.00 50.09 206 ALA A C 1
ATOM 1587 O O . ALA A 1 206 ? 24.677 4.801 22.353 1.00 50.09 206 ALA A O 1
ATOM 1588 N N . THR A 1 207 ? 25.063 5.959 20.499 1.00 49.19 207 THR A N 1
ATOM 1589 C CA . THR A 1 207 ? 23.988 5.288 19.752 1.00 49.19 207 THR A CA 1
ATOM 1590 C C . THR A 1 207 ? 24.537 4.891 18.398 1.00 49.19 207 THR A C 1
ATOM 1592 O O . THR A 1 207 ? 24.950 5.781 17.662 1.00 49.19 207 THR A O 1
ATOM 1595 N N . GLY A 1 208 ? 24.560 3.596 18.069 1.00 49.41 208 GLY A N 1
ATOM 1596 C CA . GLY A 1 208 ? 25.053 3.032 16.801 1.00 49.41 208 GLY A CA 1
ATOM 1597 C C . GLY A 1 208 ? 24.251 3.448 15.561 1.00 49.41 208 GLY A C 1
ATOM 1598 O O . GLY A 1 208 ? 23.827 2.611 14.772 1.00 49.41 208 GLY A O 1
ATOM 1599 N N . ARG A 1 209 ? 23.994 4.745 15.403 1.00 61.91 209 ARG A N 1
ATOM 1600 C CA . ARG A 1 209 ? 23.312 5.350 14.272 1.00 61.91 209 ARG A CA 1
ATOM 1601 C C . ARG A 1 209 ? 24.369 5.698 13.239 1.00 61.91 209 ARG A C 1
ATOM 1603 O O . ARG A 1 209 ? 25.313 6.433 13.515 1.00 61.91 209 ARG A O 1
ATOM 1610 N N . T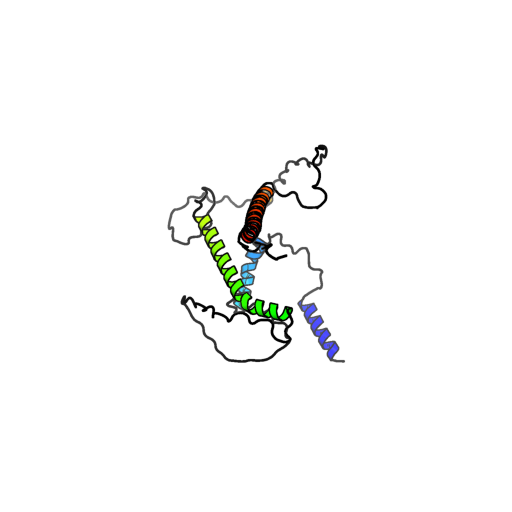HR A 1 210 ? 24.189 5.133 12.054 1.00 62.75 210 THR A N 1
ATOM 1611 C CA . THR A 1 210 ? 24.893 5.504 10.828 1.00 62.75 210 THR A CA 1
ATOM 1612 C C . THR A 1 210 ? 25.008 7.027 10.712 1.00 62.75 210 THR A C 1
ATOM 1614 O O . THR A 1 210 ? 24.003 7.703 10.961 1.00 62.75 210 THR A O 1
ATOM 1617 N N . PRO A 1 211 ? 26.175 7.578 10.328 1.00 69.81 211 PRO A N 1
ATOM 1618 C CA . PRO A 1 211 ? 26.318 9.017 10.137 1.00 69.81 211 PRO A CA 1
ATOM 1619 C C . PRO A 1 211 ? 25.293 9.486 9.094 1.00 69.81 211 PRO A C 1
ATOM 1621 O O . PRO A 1 211 ? 25.305 9.031 7.950 1.00 69.81 211 PRO A O 1
ATOM 1624 N N . LEU A 1 212 ? 24.353 10.334 9.521 1.00 71.81 212 LEU A N 1
ATOM 1625 C CA . LEU A 1 212 ? 23.330 10.923 8.657 1.00 71.81 212 LEU A CA 1
ATOM 1626 C C . LEU A 1 212 ? 24.017 11.758 7.568 1.00 71.81 212 LEU A C 1
ATOM 1628 O O . LEU A 1 212 ? 24.932 12.530 7.849 1.00 71.81 212 LEU A O 1
ATOM 1632 N N . ASN A 1 213 ? 23.569 11.607 6.321 1.00 82.50 213 ASN A N 1
ATOM 1633 C CA . ASN A 1 213 ? 24.086 12.384 5.193 1.00 82.50 213 ASN A CA 1
ATOM 1634 C C . ASN A 1 213 ? 23.817 13.889 5.431 1.00 82.50 213 ASN A C 1
ATOM 1636 O O . ASN A 1 213 ? 22.751 14.246 5.934 1.00 82.50 213 ASN A O 1
ATOM 1640 N N . LEU A 1 214 ? 24.734 14.780 5.034 1.00 82.19 214 LEU A N 1
ATOM 1641 C CA . LEU A 1 214 ? 24.605 16.241 5.179 1.00 82.19 214 LEU A CA 1
ATOM 1642 C C . LEU A 1 214 ? 23.259 16.781 4.660 1.00 82.19 214 LEU A C 1
ATOM 1644 O O . LEU A 1 214 ? 22.668 17.674 5.266 1.00 82.19 214 LEU A O 1
ATOM 1648 N N . GLY A 1 215 ? 22.724 16.200 3.581 1.00 85.56 215 GLY A N 1
ATOM 1649 C CA . GLY A 1 215 ? 21.397 16.561 3.069 1.00 85.56 215 GLY A CA 1
ATOM 1650 C C . GLY A 1 215 ? 20.246 16.206 4.022 1.00 85.56 215 GLY A C 1
ATOM 1651 O O . GLY A 1 215 ? 19.306 16.981 4.167 1.00 85.56 215 GLY A O 1
ATOM 1652 N N . GLN A 1 216 ? 20.331 15.068 4.715 1.00 81.44 216 GLN A N 1
ATOM 1653 C CA . GLN A 1 216 ? 19.339 14.657 5.716 1.00 81.44 216 GLN A CA 1
ATOM 1654 C C . GLN A 1 216 ? 19.417 15.539 6.964 1.00 81.44 216 GLN A C 1
ATOM 1656 O O . GLN A 1 216 ? 18.381 15.909 7.507 1.00 81.44 216 GLN A O 1
ATOM 1661 N N . MET A 1 217 ? 20.627 15.935 7.370 1.00 86.38 217 MET A N 1
ATOM 1662 C CA . MET A 1 217 ? 20.828 16.879 8.474 1.00 86.38 217 MET A CA 1
ATOM 1663 C C . MET A 1 217 ? 20.165 18.233 8.196 1.00 86.38 217 MET A C 1
ATOM 1665 O O . MET A 1 217 ? 19.500 18.774 9.074 1.00 86.38 217 MET A O 1
ATOM 1669 N N . ARG A 1 218 ? 20.262 18.748 6.962 1.00 88.62 218 ARG A N 1
ATOM 1670 C CA . ARG A 1 218 ? 19.593 19.998 6.565 1.00 88.62 218 ARG A CA 1
ATOM 1671 C C . ARG A 1 218 ? 18.067 19.901 6.656 1.00 88.62 218 ARG A C 1
ATOM 1673 O O . ARG A 1 218 ? 17.435 20.809 7.181 1.00 88.62 218 ARG A O 1
ATOM 1680 N N . ILE A 1 219 ? 17.489 18.790 6.196 1.00 89.56 219 ILE A N 1
ATOM 1681 C CA . ILE A 1 219 ? 16.038 18.550 6.269 1.00 89.56 219 ILE A CA 1
ATOM 1682 C C . ILE A 1 219 ? 15.574 18.471 7.729 1.00 89.56 219 ILE A C 1
ATOM 1684 O O . ILE A 1 219 ? 14.579 19.093 8.096 1.00 89.56 219 ILE A O 1
ATOM 1688 N N . LEU A 1 220 ? 16.312 17.747 8.575 1.00 91.56 220 LEU A N 1
ATOM 1689 C CA . LEU A 1 220 ? 15.991 17.630 9.997 1.00 91.56 220 LEU A CA 1
ATOM 1690 C C . LEU A 1 220 ? 16.090 18.978 10.724 1.00 91.56 220 LEU A C 1
ATOM 1692 O O . LEU A 1 220 ? 15.261 19.257 11.589 1.00 91.56 220 LEU A O 1
ATOM 1696 N N . GLU A 1 221 ? 17.052 19.832 10.364 1.00 92.44 221 GLU A N 1
ATOM 1697 C CA . GLU A 1 221 ? 17.172 21.168 10.957 1.00 92.44 221 GLU A CA 1
ATOM 1698 C C . GLU A 1 221 ? 16.027 22.097 10.520 1.00 92.44 221 GLU A C 1
ATOM 1700 O O . GLU A 1 221 ? 15.469 22.819 11.347 1.00 92.44 221 GLU A O 1
ATOM 1705 N N . GLU A 1 222 ? 15.597 22.037 9.256 1.00 94.75 222 GLU A N 1
ATOM 1706 C CA . GLU A 1 222 ? 14.424 22.783 8.774 1.00 94.75 222 GLU A CA 1
ATOM 1707 C C . GLU A 1 222 ? 13.136 22.351 9.500 1.00 94.75 222 GLU A C 1
ATOM 1709 O O . GLU A 1 222 ? 12.329 23.193 9.914 1.00 94.75 222 GLU A O 1
ATOM 1714 N N . GLU A 1 223 ? 12.943 21.045 9.713 1.00 93.25 223 GLU A N 1
ATOM 1715 C CA . GLU A 1 223 ? 11.813 20.526 10.489 1.00 93.25 223 GLU A CA 1
ATOM 1716 C C . GLU A 1 223 ? 11.891 20.944 11.959 1.00 93.25 223 GLU A C 1
ATOM 1718 O O . GLU A 1 223 ? 10.893 21.401 12.526 1.00 93.25 223 GLU A O 1
ATOM 1723 N N . ARG A 1 224 ? 13.082 20.874 12.565 1.00 96.38 224 ARG A N 1
ATOM 1724 C CA . ARG A 1 224 ? 13.326 21.325 13.939 1.00 96.38 224 ARG A CA 1
ATOM 1725 C C . ARG A 1 224 ? 12.942 22.792 14.113 1.00 96.38 224 ARG A C 1
ATOM 1727 O O . ARG A 1 224 ? 12.216 23.123 15.051 1.00 96.38 224 ARG A O 1
ATOM 1734 N N . GLN A 1 225 ? 13.362 23.664 13.200 1.00 96.31 225 GLN A N 1
ATOM 1735 C CA . GLN A 1 225 ? 13.014 25.085 13.241 1.00 96.31 225 GLN A CA 1
ATOM 1736 C C . GLN A 1 225 ? 11.505 25.317 13.101 1.00 96.31 225 GLN A C 1
ATOM 1738 O O . GLN A 1 225 ? 10.937 26.100 13.866 1.00 96.31 225 GLN A O 1
ATOM 1743 N N . ARG A 1 226 ? 10.826 24.602 12.193 1.00 95.75 226 ARG A N 1
ATOM 1744 C CA . ARG A 1 226 ? 9.360 24.681 12.053 1.00 95.75 226 ARG A CA 1
ATOM 1745 C C . ARG A 1 226 ? 8.631 24.263 13.327 1.00 95.75 226 ARG A C 1
ATOM 1747 O O . ARG A 1 226 ? 7.692 24.942 13.739 1.00 95.75 226 ARG A O 1
ATOM 1754 N N . VAL A 1 227 ? 9.061 23.172 13.963 1.00 96.25 227 VAL A N 1
ATOM 1755 C CA . VAL A 1 227 ? 8.458 22.679 15.211 1.00 96.25 227 VAL A CA 1
ATOM 1756 C C . VAL A 1 227 ? 8.681 23.667 16.350 1.00 96.25 227 VAL A C 1
ATOM 1758 O O . VAL A 1 227 ? 7.735 23.982 17.069 1.00 96.25 227 VAL A O 1
ATOM 1761 N N . ILE A 1 228 ? 9.896 24.205 16.488 1.00 95.69 228 ILE A N 1
ATOM 1762 C CA . ILE A 1 228 ? 10.207 25.220 17.502 1.00 95.69 228 ILE A CA 1
ATOM 1763 C C . ILE A 1 228 ? 9.345 26.465 17.292 1.00 95.69 228 ILE A C 1
ATOM 1765 O O . ILE A 1 228 ? 8.777 26.971 18.258 1.00 95.69 228 ILE A O 1
ATOM 1769 N N . LYS A 1 229 ? 9.206 26.938 16.049 1.00 96.75 229 LYS A N 1
ATOM 1770 C CA . LYS A 1 229 ? 8.368 28.098 15.728 1.00 96.75 229 LYS A CA 1
ATOM 1771 C C . LYS A 1 229 ? 6.909 27.855 16.119 1.00 96.75 229 LYS A C 1
ATOM 1773 O O . LYS A 1 229 ? 6.358 28.626 16.896 1.00 96.75 229 LYS A O 1
ATOM 1778 N N . ARG A 1 230 ? 6.332 26.726 15.694 1.00 93.69 230 ARG A N 1
ATOM 1779 C CA . ARG A 1 230 ? 4.959 26.339 16.058 1.00 93.69 230 ARG A CA 1
ATOM 1780 C C . ARG A 1 230 ? 4.777 26.213 17.572 1.00 93.69 230 ARG A C 1
ATOM 1782 O O . ARG A 1 230 ? 3.732 26.571 18.106 1.00 93.69 230 ARG A O 1
ATOM 1789 N N . TYR A 1 231 ? 5.782 25.693 18.274 1.00 94.38 231 TYR A N 1
ATOM 1790 C CA . TYR A 1 231 ? 5.745 25.576 19.728 1.00 94.38 231 TYR A CA 1
ATOM 1791 C C . TYR A 1 231 ? 5.785 26.943 20.417 1.00 94.38 231 TYR A C 1
ATOM 1793 O O . TYR A 1 231 ? 5.056 27.145 21.383 1.00 94.38 231 TYR A O 1
ATOM 1801 N N . ARG A 1 232 ? 6.590 27.889 19.915 1.00 95.56 232 ARG A N 1
ATOM 1802 C CA . ARG A 1 232 ? 6.623 29.272 20.415 1.00 95.56 232 ARG A CA 1
ATOM 1803 C C . ARG A 1 232 ? 5.285 29.969 20.208 1.00 95.56 232 ARG A C 1
ATOM 1805 O O . ARG A 1 232 ? 4.738 30.459 21.183 1.00 95.56 232 ARG A O 1
ATOM 1812 N N . GLU A 1 233 ? 4.713 29.886 19.011 1.00 92.19 233 GLU A N 1
ATOM 1813 C CA . GLU A 1 233 ? 3.389 30.445 18.701 1.00 92.19 233 GLU A CA 1
ATOM 1814 C C . GLU A 1 233 ? 2.299 29.855 19.608 1.00 92.19 233 GLU A C 1
ATOM 1816 O O . GLU A 1 233 ? 1.512 30.579 20.211 1.00 92.19 233 GLU A O 1
ATOM 1821 N N . MET A 1 234 ? 2.279 28.529 19.779 1.00 91.31 234 MET A N 1
ATOM 1822 C CA . MET A 1 234 ? 1.328 27.860 20.671 1.00 91.31 234 MET A CA 1
ATOM 1823 C C . MET A 1 234 ? 1.533 28.263 22.137 1.00 91.31 234 MET A C 1
ATOM 1825 O O . MET A 1 234 ? 0.567 28.361 22.894 1.00 91.31 234 MET A O 1
ATOM 1829 N N . LYS A 1 235 ? 2.783 28.474 22.559 1.00 93.31 235 LYS A N 1
ATOM 1830 C CA . LYS A 1 235 ? 3.107 28.924 23.912 1.00 93.31 235 LYS A CA 1
ATOM 1831 C C . LYS A 1 235 ? 2.651 30.370 24.103 1.00 93.31 235 LYS A C 1
ATOM 1833 O O . LYS A 1 235 ? 1.925 30.631 25.050 1.00 93.31 235 LYS A O 1
ATOM 1838 N N . GLU A 1 236 ? 2.979 31.276 23.192 1.00 90.38 236 GLU A N 1
ATOM 1839 C CA . GLU A 1 236 ? 2.528 32.672 23.211 1.00 90.38 236 GLU A CA 1
ATOM 1840 C C . GLU A 1 236 ? 1.002 32.781 23.199 1.00 90.38 236 GLU A C 1
ATOM 1842 O O . GLU A 1 236 ? 0.456 33.531 23.997 1.00 90.38 236 GLU A O 1
ATOM 1847 N N . ALA A 1 237 ? 0.301 31.971 22.401 1.00 84.81 237 ALA A N 1
ATOM 1848 C CA . ALA A 1 237 ? -1.159 31.918 22.409 1.00 84.81 237 ALA A CA 1
ATOM 1849 C C . ALA A 1 237 ? -1.719 31.470 23.771 1.00 84.81 237 ALA A C 1
ATOM 1851 O O . ALA A 1 237 ? -2.666 32.069 24.276 1.00 84.81 237 ALA A O 1
ATOM 1852 N N . LYS A 1 238 ? -1.112 30.456 24.408 1.00 83.38 238 LYS A N 1
ATOM 1853 C CA . LYS A 1 238 ? -1.508 30.002 25.754 1.00 83.38 238 LYS A CA 1
ATOM 1854 C C . LYS A 1 238 ? -1.219 31.045 26.837 1.00 83.38 238 LYS A C 1
ATOM 1856 O O . LYS A 1 238 ? -2.060 31.277 27.698 1.00 83.38 238 LYS A O 1
ATOM 1861 N N . PHE A 1 239 ? -0.049 31.681 26.799 1.00 73.62 239 PHE A N 1
ATOM 1862 C CA . PHE A 1 239 ? 0.313 32.730 27.757 1.00 73.62 239 PHE A CA 1
ATOM 1863 C C . PHE A 1 239 ? -0.492 34.019 27.531 1.00 73.62 239 PHE A C 1
ATOM 1865 O O . PHE A 1 239 ? -0.868 34.672 28.499 1.00 73.62 239 PHE A O 1
ATOM 1872 N N . GLY A 1 240 ? -0.800 34.365 26.281 1.00 70.81 240 GLY A N 1
ATOM 1873 C CA . GLY A 1 240 ? -1.660 35.489 25.918 1.00 70.81 240 GLY A CA 1
ATOM 1874 C C . GLY A 1 240 ? -3.099 35.286 26.386 1.00 70.81 240 GLY A C 1
ATOM 1875 O O . GLY A 1 240 ? -3.647 36.175 27.028 1.00 70.81 240 GLY A O 1
ATOM 1876 N N . ALA A 1 241 ? -3.673 34.099 26.165 1.00 65.50 241 ALA A N 1
ATOM 1877 C CA . ALA A 1 241 ? -5.010 33.753 26.652 1.00 65.50 241 ALA A CA 1
ATOM 1878 C C . ALA A 1 241 ? -5.112 33.825 28.188 1.00 65.50 241 ALA A C 1
ATOM 1880 O O . ALA A 1 241 ? -6.049 34.424 28.710 1.00 65.50 241 ALA A O 1
ATOM 1881 N N . ASN A 1 242 ? -4.107 33.318 28.912 1.00 64.81 242 ASN A N 1
ATOM 1882 C CA . ASN A 1 242 ? -4.062 33.428 30.376 1.00 64.81 242 ASN A CA 1
ATOM 1883 C C . ASN A 1 242 ? -3.864 34.872 30.870 1.00 64.81 242 ASN A C 1
ATOM 1885 O O . ASN A 1 242 ? -4.336 35.220 31.946 1.00 64.81 242 ASN A O 1
ATOM 1889 N N . LYS A 1 243 ? -3.162 35.727 30.112 1.00 62.69 243 LYS A N 1
ATOM 1890 C CA . LYS A 1 243 ? -2.947 37.135 30.485 1.00 62.69 243 LYS A CA 1
ATOM 1891 C C . LYS A 1 243 ? -4.185 38.003 30.248 1.00 62.69 243 LYS A C 1
ATOM 1893 O O . LYS A 1 243 ? -4.368 38.980 30.966 1.00 62.69 243 LYS A O 1
ATOM 1898 N N . VAL A 1 244 ? -5.009 37.666 29.255 1.00 58.62 244 VAL A N 1
ATOM 1899 C CA . VAL A 1 244 ? -6.287 38.348 28.995 1.00 58.62 244 VAL A CA 1
ATOM 1900 C C . VAL A 1 244 ? -7.304 38.016 30.091 1.00 58.62 244 VAL A C 1
ATOM 1902 O O . VAL A 1 244 ? -7.942 38.927 30.599 1.00 58.62 244 VAL A O 1
ATOM 1905 N N . GLN A 1 245 ? -7.353 36.766 30.566 1.00 56.00 245 GLN A N 1
ATOM 1906 C CA . GLN A 1 245 ? -8.251 36.372 31.664 1.00 56.00 245 GLN A CA 1
ATOM 1907 C C . GLN A 1 245 ? -7.999 37.098 32.996 1.00 56.00 245 GLN A C 1
ATOM 1909 O O . GLN A 1 245 ? -8.913 37.202 33.793 1.00 56.00 245 GLN A O 1
ATOM 1914 N N . MET A 1 246 ? -6.802 37.641 33.236 1.00 54.41 246 MET A N 1
ATOM 1915 C CA . MET A 1 246 ? -6.476 38.353 34.485 1.00 54.41 246 MET A CA 1
ATOM 1916 C C . MET A 1 246 ? -6.787 39.860 34.457 1.00 54.41 246 MET A C 1
ATOM 1918 O O . MET A 1 246 ? -6.539 40.546 35.444 1.00 54.41 246 MET A O 1
ATOM 1922 N N . LYS A 1 247 ? -7.250 40.413 33.327 1.00 56.75 247 LYS A N 1
ATOM 1923 C CA . LYS A 1 247 ? -7.570 41.849 33.209 1.00 56.75 247 LYS A CA 1
ATOM 1924 C C . LYS A 1 247 ? -9.066 42.161 33.252 1.00 56.75 247 LYS A C 1
ATOM 1926 O O . LYS A 1 247 ? -9.406 43.319 33.472 1.00 56.75 247 LYS A O 1
ATOM 1931 N N . ASP A 1 248 ? -9.914 41.149 33.093 1.00 55.59 248 ASP A N 1
ATOM 1932 C CA . ASP A 1 248 ? -11.366 41.306 32.960 1.00 55.59 248 ASP A CA 1
ATOM 1933 C C . ASP A 1 248 ? -12.148 40.835 34.205 1.00 55.59 248 ASP A C 1
ATOM 1935 O O . ASP A 1 248 ? -13.358 40.651 34.120 1.00 55.59 248 ASP A O 1
ATOM 1939 N N . ASP A 1 249 ? -11.489 40.690 35.365 1.00 49.16 249 ASP A N 1
ATOM 1940 C CA . ASP A 1 249 ? -12.146 40.441 36.660 1.00 49.16 249 ASP A CA 1
ATOM 1941 C C . ASP A 1 249 ? -12.283 41.759 37.466 1.00 49.16 249 ASP A C 1
ATOM 1943 O O . ASP A 1 249 ? -11.400 42.103 38.257 1.00 49.16 249 ASP A O 1
ATOM 1947 N N . PRO A 1 250 ? -13.373 42.542 37.309 1.00 58.47 250 PRO A N 1
ATOM 1948 C CA . PRO A 1 250 ? -13.649 43.733 38.111 1.00 58.47 250 PRO A CA 1
ATOM 1949 C C . PRO A 1 250 ? -14.285 43.372 39.465 1.00 58.47 250 PRO A C 1
ATOM 1951 O O . PRO A 1 250 ? -15.347 43.880 39.816 1.00 58.47 250 PRO A O 1
ATOM 1954 N N . THR A 1 251 ? -13.666 42.488 40.247 1.00 56.97 251 THR A N 1
ATOM 1955 C CA . THR A 1 251 ? -14.176 42.127 41.582 1.00 56.97 251 THR A CA 1
ATOM 1956 C C . THR A 1 251 ? -13.054 42.045 42.602 1.00 56.97 251 THR A C 1
ATOM 1958 O O . THR A 1 251 ? -12.709 40.974 43.095 1.00 56.97 251 THR A O 1
ATOM 1961 N N . THR A 1 252 ? -12.467 43.192 42.937 1.00 55.88 252 THR A N 1
ATOM 1962 C CA . THR A 1 252 ? -11.837 43.399 44.253 1.00 55.88 252 THR A CA 1
ATOM 1963 C C . THR A 1 252 ? -11.872 44.884 44.629 1.00 55.88 252 THR A C 1
ATOM 1965 O O . THR A 1 252 ? -10.851 45.502 44.907 1.00 55.88 252 THR A O 1
ATOM 1968 N N . ILE A 1 253 ? -13.069 45.481 44.619 1.00 52.59 253 ILE A N 1
ATOM 1969 C CA . ILE A 1 253 ? -13.354 46.643 45.470 1.00 52.59 253 ILE A CA 1
ATOM 1970 C C . ILE A 1 253 ? -13.796 46.033 46.801 1.00 52.59 253 ILE A C 1
ATOM 1972 O O . ILE A 1 253 ? -14.948 45.644 46.961 1.00 52.59 253 ILE A O 1
ATOM 1976 N N . ILE A 1 254 ? -12.835 45.821 47.699 1.00 57.50 254 ILE A N 1
ATOM 1977 C CA . ILE A 1 254 ? -13.118 45.495 49.097 1.00 57.50 254 ILE A CA 1
ATOM 1978 C C . ILE A 1 254 ? -13.545 46.811 49.739 1.00 57.50 254 ILE A C 1
ATOM 1980 O O . ILE A 1 254 ? -12.717 47.681 50.006 1.00 57.50 254 ILE A O 1
ATOM 1984 N N . SER A 1 255 ? -14.855 46.963 49.892 1.00 50.94 255 SER A N 1
ATOM 1985 C CA . SER A 1 255 ? -15.486 47.959 50.745 1.00 50.94 255 SER A CA 1
ATOM 1986 C C . SER A 1 255 ? -15.044 47.703 52.186 1.00 50.94 255 SER A C 1
ATOM 1988 O O . SER A 1 255 ? -15.441 46.705 52.780 1.00 50.94 255 SER A O 1
ATOM 1990 N N . ASN A 1 256 ? -14.205 48.582 52.729 1.00 53.03 256 ASN A N 1
ATOM 1991 C CA . ASN A 1 256 ? -14.051 48.739 54.171 1.00 53.03 256 ASN A CA 1
ATOM 1992 C C . ASN A 1 256 ? -14.954 49.904 54.586 1.00 53.03 256 ASN A C 1
ATOM 1994 O O . ASN A 1 256 ? -14.479 51.027 54.707 1.00 53.03 256 ASN A O 1
ATOM 1998 N N . ASP A 1 257 ? -16.243 49.614 54.741 1.00 62.69 257 ASP A N 1
ATOM 1999 C CA . ASP A 1 257 ? -17.217 50.447 55.448 1.00 62.69 257 ASP A CA 1
ATOM 2000 C C . ASP A 1 257 ? -18.011 49.503 56.366 1.00 62.69 257 ASP A C 1
ATOM 2002 O O . ASP A 1 257 ? -18.836 48.738 55.877 1.00 62.69 257 ASP A O 1
ATOM 2006 N N . GLU A 1 258 ? -17.685 49.512 57.660 1.00 61.84 258 GLU A N 1
ATOM 2007 C CA . GLU A 1 258 ? -18.469 49.046 58.826 1.00 61.84 258 GLU A CA 1
ATOM 2008 C C . GLU A 1 258 ? -17.689 49.563 60.061 1.00 61.84 258 GLU A C 1
ATOM 2010 O O . GLU A 1 258 ? -16.542 49.175 60.278 1.00 61.84 258 GLU A O 1
ATOM 2015 N N . GLU A 1 259 ? -18.054 50.738 60.588 1.00 61.59 259 GLU A N 1
ATOM 2016 C CA . GLU A 1 259 ? -18.907 50.949 61.781 1.00 61.59 259 GLU A CA 1
ATOM 2017 C C . GLU A 1 259 ? -18.291 50.450 63.106 1.00 61.59 259 GLU A C 1
ATOM 2019 O O . GLU A 1 259 ? -18.333 49.263 63.409 1.00 61.59 259 GLU A O 1
ATOM 2024 N N . GLU A 1 260 ? -17.689 51.363 63.883 1.00 50.97 260 GLU A N 1
ATOM 2025 C CA . GLU A 1 260 ? -18.202 51.917 65.166 1.00 50.97 260 GLU A CA 1
ATOM 2026 C C . GLU A 1 260 ? -17.217 52.940 65.766 1.00 50.97 260 GLU A C 1
ATOM 2028 O O . GLU A 1 260 ? -15.992 52.670 65.798 1.00 50.97 260 GLU A O 1
#

Secondary structure (DSSP, 8-state):
-HHHHHHHHHHHHHHHHH---PPP-GGG--SS-HHHHHHHTHHHHHHHHHHTT---TT------------------------------------------PPTT--HHHHHHHHHHHHHHHHHHHHHHHHHHHHHHHHHHHHSS---TT-----------------PPPPPPPPPGGGG-PPPP------------------S-SSS------HHHHHHHHHHHHHHHHHHHHHHHHHHHHHHHHTTS------------

Radius of gyration: 36.21 Å; chains: 1; bounding box: 75×103×111 Å

Sequence (260 aa):
MPHKRAKRSVRLTETAKRGSNLPPSTSSHDDTPRSASRVLNSHSVQEKFRASGRTTSEDTGERLRKGKRKAEALSGEKGSESSSSTVKKNKIQDKKPVDGIRHGETLGEYNRRVEATLRPGVTRAMKQANALKNAHERRKRSDREPRPGAPSDDISTSKLDAVPREFAPIPAPRRLNDIVHAPPVLPQLRRAGGINGVSESGAFRATGRTPLNLGQMRILEEERQRVIKRYREMKEAKFGANKVQMKDDPTTIISNDEEE

pLDDT: mean 70.9, std 19.46, range [32.0, 97.56]

Foldseek 3Di:
DVVVVVVVVVVVVVDVVVDDPPDDPPVPPPVPPPVRVCVVCVVVVVVVCVVVVDDDPVPPPPPDPDDDDDDDDDDDDDDDDDDDDDPPPPPPPPPPDLDDQDVPRDPVNSVVSVCVSCVVVVVVVVVVVVVVVVVVVVVVVVVPPPDVPDDDPDPDPDDDPDDPPPDPPDPDDDDPVVPPDPPPDDPPDPPPPDDDDDDDDDDDPPDPDDPDDPVVVVVVVVVVVVVVVVVVVVVCVVVVVVVVVVPPPPPDPPDPDDDD